Protein AF-A0A8T3PVK2-F1 (afdb_monomer_lite)

pLDDT: mean 81.55, std 23.67, range [30.11, 98.81]

Sequence (288 aa):
EQNMPVLLGLLAVWYVNFFGAQTIAVLPYDQYLERFPAYLQQLTMESNDKSVTVDGARVDYETGPIYWGEPGTNGQHSFYQLLHQGTRLTPADFIGFWRTLNPVDDHHALLMANLFAQAEALAFGKTADEVRREGTPEWLVPHRVFDGNRPSNAIIAESLTPETLGRLVALYEHSVFTAGTIWSIDSFDQWGVELGRGGRHHLAQHLRGQRPRSQHPPRATGCPADRFQRPAVSLHSLQRRRDRARRGIHSGRDRPAVRALPRGHRRRDAVRRAAGRRREARHHSVPP

Foldseek 3Di:
DPDLLLVLLVVQCCCCFPVVAQEAEEEELAQVCQCVQVVLQCLQCQQKQDQAFPVGHGDPGGIGHGGGYGYPPVRVVPCVCCLFPNPGQYEYEYEYAQDEPDDDPCVNVVSVVVSVVSQVCQACWADLVNCVVVVDDNVCSVVRTTPHPRHYHYHYYHYDDPVVVVVVVVSSNSSSVSNNVVSNHGSPDRCVCVVVVVVCVQLVCVLVVNDDPDPDDADPDHDPSVVVPPPDCPVVNVVVVVVVVVVVVPDDDDDDDDDDDDDDDDDDPPPVVPVPPPPPPPDDDDDD

Secondary structure (DSSP, 8-state):
---HHHHHHHHHHHHHHTT---EEEEEES-GGGTTHHHHHHIIIIIHH--SB-TTSPBPSS--S-EEE---TTGGGGTTHHHHHHSSS---EEEEEESS-SS--TTHHHHHHHHHHHHHHHHHH-B-HHHHHHTT--GGGHHHH-B-----EEEEEES---HHHHHHHHHHHHHHHHHHHHHTT--TT--GGGHHHHHHHHHHHHHHTT------SPPPSS--GGGGTSSPP--HHHHHHHHHHHHHTTSS---PPP-PPPP-----SSSSSSSSSSSSS--------

Structure (mmCIF, N/CA/C/O backbone):
data_AF-A0A8T3PVK2-F1
#
_entry.id   AF-A0A8T3PVK2-F1
#
loop_
_atom_site.group_PDB
_atom_site.id
_atom_site.type_symbol
_atom_site.label_atom_id
_atom_site.label_alt_id
_atom_site.label_comp_id
_atom_site.label_asym_id
_atom_site.label_entity_id
_atom_site.label_seq_id
_atom_site.pdbx_PDB_ins_code
_atom_site.Cartn_x
_atom_site.Cartn_y
_atom_site.Cartn_z
_atom_site.occupancy
_atom_site.B_iso_or_equiv
_atom_site.auth_seq_id
_atom_site.auth_comp_id
_atom_site.auth_asym_id
_atom_site.auth_atom_id
_atom_site.pdbx_PDB_model_num
ATOM 1 N N . GLU A 1 1 ? -15.343 13.323 -7.621 1.00 84.00 1 GLU A N 1
ATOM 2 C CA . GLU A 1 1 ? -14.604 12.145 -8.133 1.00 84.00 1 GLU A CA 1
ATOM 3 C C . GLU A 1 1 ? -13.100 12.378 -8.316 1.00 84.00 1 GLU A C 1
ATOM 5 O O . GLU A 1 1 ? -12.357 11.425 -8.175 1.00 84.00 1 GLU A O 1
ATOM 10 N N . GLN A 1 2 ? -12.613 13.603 -8.551 1.00 96.31 2 GLN A N 1
ATOM 11 C CA . GLN A 1 2 ? -11.181 13.886 -8.796 1.00 96.31 2 GLN A CA 1
ATOM 12 C C . GLN A 1 2 ? -10.360 14.239 -7.532 1.00 96.31 2 GLN A C 1
ATOM 14 O O . GLN A 1 2 ? -9.411 15.017 -7.592 1.00 96.31 2 GLN A O 1
ATOM 19 N N . ASN A 1 3 ? -10.736 13.714 -6.363 1.00 98.19 3 ASN A N 1
ATOM 20 C CA . ASN A 1 3 ? -10.064 14.019 -5.096 1.00 98.19 3 ASN A CA 1
ATOM 21 C C . ASN A 1 3 ? -9.165 12.842 -4.682 1.00 98.19 3 ASN A C 1
ATOM 23 O O . ASN A 1 3 ? -9.662 11.796 -4.273 1.00 98.19 3 ASN A O 1
ATOM 27 N N . MET A 1 4 ? -7.846 13.019 -4.800 1.00 97.69 4 MET A N 1
ATOM 28 C CA . MET A 1 4 ? -6.857 11.954 -4.600 1.00 97.69 4 MET A CA 1
ATOM 29 C C . MET A 1 4 ? -6.892 11.301 -3.202 1.00 97.69 4 MET A C 1
ATOM 31 O O . MET A 1 4 ? -6.998 10.076 -3.162 1.00 97.69 4 MET A O 1
ATOM 35 N N . PRO A 1 5 ? -6.852 12.035 -2.066 1.00 98.31 5 PRO A N 1
ATOM 36 C CA . PRO A 1 5 ? -6.946 11.398 -0.748 1.00 98.31 5 PRO A CA 1
ATOM 37 C C . PRO A 1 5 ? -8.280 10.681 -0.532 1.00 98.31 5 PRO A C 1
ATOM 39 O O . PRO A 1 5 ? -8.299 9.612 0.072 1.00 98.31 5 PRO A O 1
ATOM 42 N N . VAL A 1 6 ? -9.383 11.212 -1.075 1.00 98.69 6 VAL A N 1
ATOM 43 C CA . VAL A 1 6 ? -10.683 10.532 -0.991 1.00 98.69 6 VAL A CA 1
ATOM 44 C C . VAL A 1 6 ? -10.667 9.219 -1.772 1.00 98.69 6 VAL A C 1
ATOM 46 O O . VAL A 1 6 ? -11.108 8.198 -1.256 1.00 98.69 6 VAL A O 1
ATOM 49 N N . LEU A 1 7 ? -10.130 9.216 -2.995 1.00 98.56 7 LEU A N 1
ATOM 50 C CA . LEU A 1 7 ? -9.997 7.999 -3.799 1.00 98.56 7 LEU A CA 1
ATOM 51 C C . LEU A 1 7 ? -9.114 6.955 -3.108 1.00 98.56 7 LEU A C 1
ATOM 53 O O . LEU A 1 7 ? -9.479 5.783 -3.080 1.00 98.56 7 LEU A O 1
ATOM 57 N N . LEU A 1 8 ? -7.991 7.373 -2.518 1.00 98.38 8 LEU A N 1
ATOM 58 C CA . LEU A 1 8 ? -7.092 6.467 -1.805 1.00 98.38 8 LEU A CA 1
ATOM 59 C C . LEU A 1 8 ? -7.773 5.855 -0.568 1.00 98.38 8 LEU A C 1
ATOM 61 O O . LEU A 1 8 ? -7.715 4.640 -0.374 1.00 98.38 8 LEU A O 1
ATOM 65 N N . GLY A 1 9 ? -8.509 6.663 0.203 1.00 98.44 9 GLY A N 1
ATOM 66 C CA . GLY A 1 9 ? -9.299 6.185 1.339 1.00 98.44 9 GLY A CA 1
ATOM 67 C C . GLY A 1 9 ? -10.415 5.222 0.922 1.00 98.44 9 GLY A C 1
ATOM 68 O O . GLY A 1 9 ? -10.605 4.185 1.553 1.00 98.44 9 GLY A O 1
ATOM 69 N N . LEU A 1 10 ? -11.111 5.510 -0.183 1.00 98.62 10 LEU A N 1
ATOM 70 C CA . LEU A 1 10 ? -12.139 4.625 -0.739 1.00 98.62 10 LEU A CA 1
ATOM 71 C C . LEU A 1 10 ? -11.560 3.297 -1.235 1.00 98.62 10 LEU A C 1
ATOM 73 O O . LEU A 1 10 ? -12.184 2.260 -1.030 1.00 98.62 10 LEU A O 1
ATOM 77 N N . LEU A 1 11 ? -10.375 3.299 -1.853 1.00 98.50 11 LEU A N 1
ATOM 78 C CA . LEU A 1 11 ? -9.690 2.068 -2.256 1.00 98.50 11 LEU A CA 1
ATOM 79 C C . LEU A 1 11 ? -9.286 1.226 -1.042 1.00 98.50 11 LEU A C 1
ATOM 81 O O . LEU A 1 11 ? -9.436 0.005 -1.082 1.00 98.50 11 LEU A O 1
ATOM 85 N N . ALA A 1 12 ? -8.829 1.856 0.044 1.00 98.12 12 ALA A N 1
ATOM 86 C CA . ALA A 1 12 ? -8.542 1.148 1.289 1.00 98.12 12 ALA A CA 1
ATOM 87 C C . ALA A 1 12 ? -9.805 0.464 1.842 1.00 98.12 12 ALA A C 1
ATOM 89 O O . ALA A 1 12 ? -9.789 -0.745 2.063 1.00 98.12 12 ALA A O 1
ATOM 90 N N . VAL A 1 13 ? -10.920 1.195 1.964 1.00 98.62 13 VAL A N 1
ATOM 91 C CA . VAL A 1 13 ? -12.227 0.638 2.372 1.00 98.62 13 VAL A CA 1
ATOM 92 C C . VAL A 1 13 ? -12.666 -0.487 1.431 1.00 98.62 13 VAL A C 1
ATOM 94 O O . VAL A 1 13 ? -13.097 -1.547 1.879 1.00 98.62 13 VAL A O 1
ATOM 97 N N . TRP A 1 14 ? -12.518 -0.296 0.119 1.00 98.75 14 TRP A N 1
ATOM 98 C CA . TRP A 1 14 ? -12.895 -1.289 -0.882 1.00 98.75 14 TRP A CA 1
ATOM 99 C C . TRP A 1 14 ? -12.153 -2.613 -0.680 1.00 98.75 14 TRP A C 1
ATOM 101 O O . TRP A 1 14 ? -12.772 -3.671 -0.546 1.00 98.75 14 TRP A O 1
ATOM 111 N N . TYR A 1 15 ? -10.824 -2.573 -0.606 1.00 98.69 15 TYR A N 1
ATOM 112 C CA . TYR A 1 15 ? -10.045 -3.799 -0.472 1.00 98.69 15 TYR A CA 1
ATOM 113 C C . TYR A 1 15 ? -10.169 -4.434 0.913 1.00 98.69 15 TYR A C 1
ATOM 115 O O . TYR A 1 15 ? -10.213 -5.661 0.999 1.00 98.69 15 TYR A O 1
ATOM 123 N N . VAL A 1 16 ? -10.285 -3.641 1.979 1.00 98.44 16 VAL A N 1
ATOM 124 C CA . VAL A 1 16 ? -10.484 -4.161 3.338 1.00 98.44 16 VAL A CA 1
ATOM 125 C C . VAL A 1 16 ? -11.856 -4.819 3.469 1.00 98.44 16 VAL A C 1
ATOM 127 O O . VAL A 1 16 ? -11.944 -6.000 3.800 1.00 98.44 16 VAL A O 1
ATOM 130 N N . ASN A 1 17 ? -12.934 -4.091 3.177 1.00 98.56 17 ASN A N 1
ATOM 131 C CA . ASN A 1 17 ? -14.283 -4.531 3.532 1.00 98.56 17 ASN A CA 1
ATOM 132 C C . ASN A 1 17 ? -14.928 -5.452 2.493 1.00 98.56 17 ASN A C 1
ATOM 134 O O . ASN A 1 17 ? -15.782 -6.255 2.860 1.00 98.56 17 ASN A O 1
ATOM 138 N N . PHE A 1 18 ? -14.525 -5.373 1.221 1.00 98.50 18 PHE A N 1
ATOM 139 C CA . PHE A 1 18 ? -15.130 -6.178 0.152 1.00 98.50 18 PHE A CA 1
ATOM 140 C C . PHE A 1 18 ? -14.226 -7.318 -0.321 1.00 98.50 18 PHE A C 1
ATOM 142 O O . PHE A 1 18 ? -14.731 -8.373 -0.699 1.00 98.50 18 PHE A O 1
ATOM 149 N N . PHE A 1 19 ? -12.901 -7.141 -0.273 1.00 98.12 19 PHE A N 1
ATOM 150 C CA . PHE A 1 19 ? -11.933 -8.178 -0.661 1.00 98.12 19 PHE A CA 1
ATOM 151 C C . PHE A 1 19 ? -11.237 -8.848 0.532 1.00 98.12 19 PHE A C 1
ATOM 153 O O . PHE A 1 19 ? -10.497 -9.813 0.335 1.00 98.12 19 PHE A O 1
ATOM 160 N N . GLY A 1 20 ? -11.460 -8.372 1.762 1.00 97.88 20 GLY A N 1
ATOM 161 C CA . GLY A 1 20 ? -10.852 -8.942 2.966 1.00 97.88 20 GLY A CA 1
ATOM 162 C C . GLY A 1 20 ? -9.334 -8.755 3.038 1.00 97.88 20 GLY A C 1
ATOM 163 O O . GLY A 1 20 ? -8.644 -9.554 3.676 1.00 97.88 20 GLY A O 1
ATOM 164 N N . ALA A 1 21 ? -8.784 -7.747 2.355 1.00 98.19 21 ALA A N 1
ATOM 165 C CA . ALA A 1 21 ? -7.360 -7.448 2.403 1.00 98.19 21 ALA A CA 1
ATOM 166 C C . ALA A 1 21 ? -6.979 -6.939 3.800 1.00 98.19 21 ALA A C 1
ATOM 168 O O . ALA A 1 21 ? -7.413 -5.877 4.231 1.00 98.19 21 ALA A O 1
ATOM 169 N N . GLN A 1 22 ? -6.136 -7.694 4.504 1.00 97.94 22 GLN A N 1
ATOM 170 C CA . GLN A 1 22 ? -5.710 -7.358 5.870 1.00 97.94 22 GLN A CA 1
ATOM 171 C C . GLN A 1 22 ? -4.506 -6.412 5.915 1.00 97.94 22 GLN A C 1
ATOM 173 O O . GLN A 1 22 ? -4.163 -5.889 6.976 1.00 97.94 22 GLN A O 1
ATOM 178 N N . THR A 1 23 ? -3.802 -6.250 4.793 1.00 98.56 23 THR A N 1
ATOM 179 C CA . THR A 1 23 ? -2.535 -5.520 4.748 1.00 98.56 23 THR A CA 1
ATOM 180 C C . THR A 1 23 ? -2.422 -4.673 3.490 1.00 98.56 23 THR A C 1
ATOM 182 O O . THR A 1 23 ? -2.931 -5.059 2.438 1.00 98.56 23 THR A O 1
ATOM 185 N N . ILE A 1 24 ? -1.714 -3.548 3.597 1.00 98.62 24 ILE A N 1
ATOM 186 C CA . ILE A 1 24 ? -1.344 -2.677 2.475 1.00 98.62 24 ILE A CA 1
ATOM 187 C C . ILE A 1 24 ? 0.176 -2.502 2.488 1.00 98.62 24 ILE A C 1
ATOM 189 O O . ILE A 1 24 ? 0.772 -2.196 3.524 1.00 98.62 24 ILE A O 1
ATOM 193 N N . ALA A 1 25 ? 0.813 -2.739 1.343 1.00 98.56 25 ALA A N 1
ATOM 194 C CA . ALA A 1 25 ? 2.251 -2.571 1.178 1.00 98.56 25 ALA A CA 1
ATOM 195 C C . ALA A 1 25 ? 2.576 -1.160 0.665 1.00 98.56 25 ALA A C 1
ATOM 197 O O . ALA A 1 25 ? 2.002 -0.727 -0.326 1.00 98.56 25 ALA A O 1
ATOM 198 N N . VAL A 1 26 ? 3.531 -0.466 1.283 1.00 98.62 26 VAL A N 1
ATOM 199 C CA . VAL A 1 26 ? 4.029 0.842 0.822 1.00 98.62 26 VAL A CA 1
ATOM 200 C C . VAL A 1 26 ? 5.468 0.693 0.355 1.00 98.62 26 VAL A C 1
ATOM 202 O O . VAL A 1 26 ? 6.355 0.345 1.134 1.00 98.62 26 VAL A O 1
ATOM 205 N N . LEU A 1 27 ? 5.699 0.945 -0.930 1.00 98.62 27 LEU A N 1
ATOM 206 C CA . LEU A 1 27 ? 6.908 0.544 -1.644 1.00 98.62 27 LEU A CA 1
ATOM 207 C C . LEU A 1 27 ? 7.541 1.774 -2.313 1.00 98.62 27 LEU A C 1
ATOM 209 O O . LEU A 1 27 ? 7.372 1.973 -3.519 1.00 98.62 27 LEU A O 1
ATOM 213 N N . PRO A 1 28 ? 8.240 2.640 -1.554 1.00 98.50 28 PRO A N 1
ATOM 214 C CA . PRO A 1 28 ? 8.874 3.819 -2.123 1.00 98.50 28 PRO A CA 1
ATOM 215 C C . PRO A 1 28 ? 10.142 3.447 -2.896 1.00 98.50 28 PRO A C 1
ATOM 217 O O . PRO A 1 28 ? 11.069 2.865 -2.348 1.00 98.50 28 PRO A O 1
ATOM 220 N N . TYR A 1 29 ? 10.229 3.817 -4.167 1.00 98.44 29 TYR A N 1
ATOM 221 C CA . TYR A 1 29 ? 11.435 3.694 -4.989 1.00 98.44 29 TYR A CA 1
ATOM 222 C C . TYR A 1 29 ? 12.282 4.962 -4.849 1.00 98.44 29 TYR A C 1
ATOM 224 O O . TYR A 1 29 ? 12.595 5.645 -5.818 1.00 98.44 29 TYR A O 1
ATOM 232 N N . ASP A 1 30 ? 12.608 5.284 -3.600 1.00 97.88 30 ASP A N 1
ATOM 233 C CA . ASP A 1 30 ? 13.533 6.341 -3.209 1.00 97.88 30 ASP A CA 1
ATOM 234 C C . ASP A 1 30 ? 14.129 5.976 -1.843 1.00 97.88 30 ASP A C 1
ATOM 236 O O . ASP A 1 30 ? 13.398 5.746 -0.876 1.00 97.88 30 ASP A O 1
ATOM 240 N N . GLN A 1 31 ? 15.460 5.907 -1.753 1.00 97.94 31 GLN A N 1
ATOM 241 C CA . GLN A 1 31 ? 16.139 5.492 -0.523 1.00 97.94 31 GLN A CA 1
ATOM 242 C C . GLN A 1 31 ? 15.965 6.505 0.620 1.00 97.94 31 GLN A C 1
ATOM 244 O O . GLN A 1 31 ? 15.982 6.108 1.784 1.00 97.94 31 GLN A O 1
ATOM 249 N N . TYR A 1 32 ? 15.751 7.795 0.334 1.00 98.12 32 TYR A N 1
ATOM 250 C CA . TYR A 1 32 ? 15.493 8.792 1.380 1.00 98.12 32 TYR A CA 1
ATOM 251 C C . TYR A 1 32 ? 14.158 8.554 2.099 1.00 98.12 32 TYR A C 1
ATOM 253 O O . TYR A 1 32 ? 13.968 9.033 3.217 1.00 98.12 32 TYR A O 1
ATOM 261 N N . LEU A 1 33 ? 13.250 7.777 1.499 1.00 98.31 33 LEU A N 1
ATOM 262 C CA . LEU A 1 33 ? 11.974 7.379 2.091 1.00 98.31 33 LEU A CA 1
ATOM 263 C C . LEU A 1 33 ? 12.044 6.047 2.860 1.00 98.31 33 LEU A C 1
ATOM 265 O O . LEU A 1 33 ? 11.003 5.463 3.150 1.00 98.31 33 LEU A O 1
ATOM 269 N N . GLU A 1 34 ? 13.228 5.575 3.271 1.00 97.75 34 GLU A N 1
ATOM 270 C CA . GLU A 1 34 ? 13.377 4.324 4.043 1.00 97.75 34 GLU A CA 1
ATOM 271 C C . GLU A 1 34 ? 12.543 4.250 5.327 1.00 97.75 34 GLU A C 1
ATOM 273 O O . GLU A 1 34 ? 12.115 3.173 5.736 1.00 97.75 34 GLU A O 1
ATOM 278 N N . ARG A 1 35 ? 12.254 5.392 5.958 1.00 98.12 35 ARG A N 1
ATOM 279 C CA . ARG A 1 35 ? 11.401 5.461 7.153 1.00 98.12 35 ARG A CA 1
ATOM 280 C C . ARG A 1 35 ? 9.949 5.786 6.853 1.00 98.12 35 ARG A C 1
ATOM 282 O O . ARG A 1 35 ? 9.138 5.761 7.775 1.00 98.12 35 ARG A O 1
ATOM 289 N N . PHE A 1 36 ? 9.598 6.050 5.600 1.00 98.56 36 PHE A N 1
ATOM 290 C CA . PHE A 1 36 ? 8.241 6.431 5.235 1.00 98.56 36 PHE A CA 1
ATOM 291 C C . PHE A 1 36 ? 7.215 5.316 5.516 1.00 98.56 36 PHE A C 1
ATOM 293 O O . PHE A 1 36 ? 6.211 5.616 6.162 1.00 98.56 36 PHE A O 1
ATOM 300 N N . PRO A 1 37 ? 7.466 4.025 5.198 1.00 98.44 37 PRO A N 1
ATOM 301 C CA . PRO A 1 37 ? 6.558 2.948 5.602 1.00 98.44 37 PRO A CA 1
ATOM 302 C C . PRO A 1 37 ? 6.388 2.833 7.126 1.00 98.44 37 PRO A C 1
ATOM 304 O O . PRO A 1 37 ? 5.292 2.557 7.604 1.00 98.44 37 PRO A O 1
ATOM 307 N N . ALA A 1 38 ? 7.450 3.076 7.902 1.00 98.19 38 ALA A N 1
ATOM 308 C CA . ALA A 1 38 ? 7.393 3.054 9.367 1.00 98.19 38 ALA A CA 1
ATOM 309 C C . ALA A 1 38 ? 6.629 4.258 9.947 1.00 98.19 38 ALA A C 1
ATOM 311 O O . ALA A 1 38 ? 5.922 4.118 10.940 1.00 98.19 38 ALA A O 1
ATOM 312 N N . TYR A 1 39 ? 6.735 5.431 9.320 1.00 98.56 39 TYR A N 1
ATOM 313 C CA . TYR A 1 39 ? 5.902 6.587 9.650 1.00 98.56 39 TYR A CA 1
ATOM 314 C C . TYR A 1 39 ? 4.419 6.287 9.384 1.00 98.56 39 TYR A C 1
ATOM 316 O O . TYR A 1 39 ? 3.577 6.503 10.256 1.00 98.56 39 TYR A O 1
ATOM 324 N N . LEU A 1 40 ? 4.104 5.707 8.220 1.00 98.38 40 LEU A N 1
ATOM 325 C CA . LEU A 1 40 ? 2.730 5.350 7.870 1.00 98.38 40 LEU A CA 1
ATOM 326 C C . LEU A 1 40 ? 2.148 4.245 8.751 1.00 98.38 40 LEU A C 1
ATOM 328 O O . LEU A 1 40 ? 0.948 4.273 9.000 1.00 98.38 40 LEU A O 1
ATOM 332 N N . GLN A 1 41 ? 2.959 3.314 9.264 1.00 98.44 41 GLN A N 1
ATOM 333 C CA . GLN A 1 41 ? 2.502 2.340 10.266 1.00 98.44 41 GLN A CA 1
ATOM 334 C C . GLN A 1 41 ? 1.851 3.038 11.454 1.00 98.44 41 GLN A C 1
ATOM 336 O O . GLN A 1 41 ? 0.745 2.680 11.841 1.00 98.44 41 GLN A O 1
ATOM 341 N N . GLN A 1 42 ? 2.506 4.063 12.002 1.00 97.88 42 GLN A N 1
ATOM 342 C CA . GLN A 1 42 ? 1.923 4.818 13.100 1.00 97.88 42 GLN A CA 1
ATOM 343 C C . GLN A 1 42 ? 0.678 5.583 12.640 1.00 97.88 42 GLN A C 1
ATOM 345 O O . GLN A 1 42 ? -0.388 5.394 13.215 1.00 97.88 42 GLN A O 1
ATOM 350 N N . LEU A 1 43 ? 0.798 6.389 11.579 1.00 98.25 43 LEU A N 1
ATOM 351 C CA . LEU A 1 43 ? -0.294 7.237 11.090 1.00 98.25 43 LEU A CA 1
ATOM 352 C C . LEU A 1 43 ? -1.574 6.447 10.783 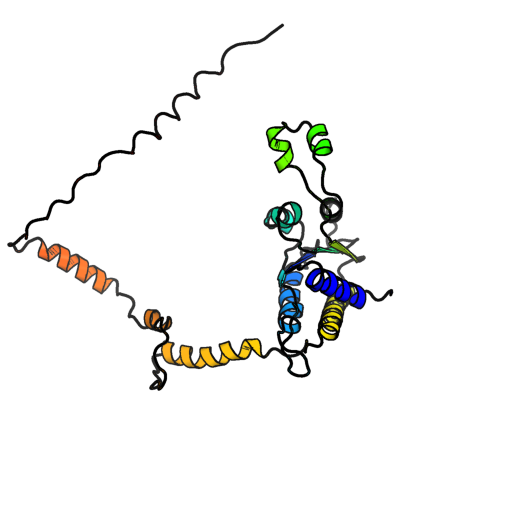1.00 98.25 43 LEU A C 1
ATOM 354 O O . LEU A 1 43 ? -2.669 6.928 11.028 1.00 98.25 43 LEU A O 1
ATOM 358 N N . THR A 1 44 ? -1.455 5.256 10.205 1.00 98.00 44 THR A N 1
ATOM 359 C CA . THR A 1 44 ? -2.615 4.481 9.746 1.00 98.00 44 THR A CA 1
ATOM 360 C C . THR A 1 44 ? -3.144 3.558 10.836 1.00 98.00 44 THR A C 1
ATOM 362 O O . THR A 1 44 ? -4.340 3.573 11.126 1.00 98.00 44 THR A O 1
ATOM 365 N N . MET A 1 45 ? -2.267 2.766 11.458 1.00 98.25 45 MET A N 1
ATOM 366 C CA . MET A 1 45 ? -2.669 1.690 12.362 1.00 98.25 45 MET A CA 1
ATOM 367 C C . MET A 1 45 ? -3.072 2.236 13.733 1.00 98.25 45 MET A C 1
ATOM 369 O O . MET A 1 45 ? -4.041 1.756 14.309 1.00 98.25 45 MET A O 1
ATOM 373 N N . GLU A 1 46 ? -2.377 3.257 14.252 1.00 97.19 46 GLU A N 1
ATOM 374 C CA . GLU A 1 46 ? -2.765 3.890 15.523 1.00 97.19 46 GLU A CA 1
ATOM 375 C C . GLU A 1 46 ? -4.082 4.665 15.375 1.00 97.19 46 GLU A C 1
ATOM 377 O O . GLU A 1 46 ? -4.919 4.626 16.277 1.00 97.19 46 GLU A O 1
ATOM 382 N N . SER A 1 47 ? -4.301 5.302 14.220 1.00 98.00 47 SER A N 1
ATOM 383 C CA . SER A 1 47 ? -5.526 6.052 13.945 1.00 98.00 47 SER A CA 1
ATOM 384 C C . SER A 1 47 ? -6.737 5.155 13.708 1.00 98.00 47 SER A C 1
ATOM 386 O O . SER A 1 47 ? -7.759 5.336 14.366 1.00 98.00 47 SER A O 1
ATOM 388 N N . ASN A 1 48 ? -6.652 4.193 12.784 1.00 98.19 48 ASN A N 1
ATOM 389 C CA . ASN A 1 48 ? -7.851 3.572 12.214 1.00 98.19 48 ASN A CA 1
ATOM 390 C C . ASN A 1 48 ? -8.099 2.112 12.599 1.00 98.19 48 ASN A C 1
ATOM 392 O O . ASN A 1 48 ? -9.188 1.617 12.312 1.00 98.19 48 ASN A O 1
ATOM 396 N N . ASP A 1 49 ? -7.166 1.405 13.240 1.00 95.75 49 ASP A N 1
ATOM 397 C CA . ASP A 1 49 ? -7.445 0.048 13.737 1.00 95.75 49 ASP A CA 1
ATOM 398 C C . ASP A 1 49 ? -8.209 0.120 15.072 1.00 95.75 49 ASP A C 1
ATOM 400 O O . ASP A 1 49 ? -7.675 -0.049 16.173 1.00 95.75 49 ASP A O 1
ATOM 404 N N . LYS A 1 50 ? -9.490 0.488 14.964 1.00 97.62 50 LYS A N 1
ATOM 405 C CA . LYS A 1 50 ? -10.412 0.709 16.082 1.00 97.62 50 LYS A CA 1
ATOM 406 C C . LYS A 1 50 ? -11.581 -0.257 15.987 1.00 97.62 50 LYS A C 1
ATOM 408 O O . LYS A 1 50 ? -12.040 -0.609 14.905 1.00 97.62 50 LYS A O 1
ATOM 413 N N . SER A 1 51 ? -12.092 -0.660 17.148 1.00 97.75 51 SER A N 1
ATOM 414 C CA . SER A 1 51 ? -13.185 -1.638 17.241 1.00 97.75 51 SER A CA 1
ATOM 415 C C . SER A 1 51 ? -14.513 -1.057 17.726 1.00 97.75 51 SER A C 1
ATOM 417 O O . SER A 1 51 ? -15.481 -1.796 17.904 1.00 97.75 51 SER A O 1
ATOM 419 N N . VAL A 1 52 ? -14.558 0.251 17.973 1.00 97.75 52 VAL A N 1
ATOM 420 C CA . VAL A 1 52 ? -15.720 0.962 18.509 1.00 97.75 52 VAL A CA 1
ATOM 421 C C . VAL A 1 52 ? -15.921 2.233 17.691 1.00 97.75 52 VAL A C 1
ATOM 423 O O . VAL A 1 52 ? -14.948 2.926 17.396 1.00 97.75 52 VAL A O 1
ATOM 426 N N . THR A 1 53 ? -17.163 2.504 17.300 1.00 98.25 53 THR A N 1
ATOM 427 C CA . THR A 1 53 ? -17.546 3.718 16.578 1.00 98.25 53 THR A CA 1
ATOM 428 C C . THR A 1 53 ? -17.514 4.943 17.490 1.00 98.25 53 THR A C 1
ATOM 430 O O . THR A 1 53 ? -17.493 4.821 18.715 1.00 98.25 53 THR A O 1
ATOM 433 N N . VAL A 1 54 ? -17.573 6.139 16.905 1.00 97.31 54 VAL A N 1
ATOM 434 C CA . VAL A 1 54 ? -17.665 7.412 17.645 1.00 97.31 54 VAL A CA 1
ATOM 435 C C . VAL A 1 54 ? -18.875 7.475 18.589 1.00 97.31 54 VAL A C 1
ATOM 437 O O . VAL A 1 54 ? -18.810 8.133 19.623 1.00 97.31 54 VAL A O 1
ATOM 440 N N . ASP A 1 55 ? -19.943 6.728 18.288 1.00 97.25 55 ASP A N 1
ATOM 441 C CA . ASP A 1 55 ? -21.152 6.625 19.120 1.00 97.25 55 ASP A CA 1
ATOM 442 C C . ASP A 1 55 ? -21.052 5.544 20.217 1.00 97.25 55 ASP A C 1
ATOM 444 O O . ASP A 1 55 ? -21.994 5.328 20.982 1.00 97.25 55 ASP A O 1
ATOM 448 N N . GLY A 1 56 ? -19.923 4.834 20.307 1.00 97.12 56 GLY A N 1
ATOM 449 C CA . GLY A 1 56 ? -19.675 3.811 21.326 1.00 97.12 56 GLY A CA 1
ATOM 450 C C . GLY A 1 56 ? -20.165 2.402 20.971 1.00 97.12 56 GLY A C 1
ATOM 451 O O . GLY A 1 56 ? -20.082 1.500 21.809 1.00 97.12 56 GLY A O 1
ATOM 452 N N . ALA A 1 57 ? -20.652 2.172 19.748 1.00 98.06 57 ALA A N 1
ATOM 453 C CA . ALA A 1 57 ? -21.069 0.847 19.298 1.00 98.06 57 ALA A CA 1
ATOM 454 C C . ALA A 1 57 ? -19.867 0.015 18.826 1.00 98.06 57 ALA A C 1
ATOM 456 O O . ALA A 1 57 ? -18.940 0.529 18.209 1.00 98.06 57 ALA A O 1
ATOM 457 N N . ARG A 1 58 ? -19.878 -1.295 19.089 1.00 98.31 58 ARG A N 1
ATOM 458 C CA . ARG A 1 58 ? -18.875 -2.216 18.532 1.00 98.31 58 ARG A CA 1
ATOM 459 C C . ARG A 1 58 ? -19.101 -2.361 17.023 1.00 98.31 58 ARG A C 1
ATOM 461 O O . ARG A 1 58 ? -20.231 -2.615 16.618 1.00 98.31 58 ARG A O 1
ATOM 468 N N . VAL A 1 59 ? -18.038 -2.264 16.225 1.00 97.88 59 VAL A N 1
ATOM 469 C CA . VAL A 1 59 ? -18.101 -2.538 14.777 1.00 97.88 59 VAL A CA 1
ATOM 470 C C . VAL A 1 59 ? -18.260 -4.040 14.501 1.00 97.88 59 VAL A C 1
ATOM 472 O O . VAL A 1 59 ? -17.718 -4.870 15.239 1.00 97.88 59 VAL A O 1
ATOM 475 N N . ASP A 1 60 ? -18.979 -4.388 13.434 1.00 97.69 60 ASP A N 1
ATOM 476 C CA . ASP A 1 60 ? -19.140 -5.750 12.895 1.00 97.69 60 ASP A CA 1
ATOM 477 C C . ASP A 1 60 ? -18.413 -5.952 11.548 1.00 97.69 60 ASP A C 1
ATOM 479 O O . ASP A 1 60 ? -18.582 -6.972 10.880 1.00 97.69 60 ASP A O 1
ATOM 483 N N . TYR A 1 61 ? -17.557 -4.997 11.185 1.00 97.75 61 TYR A N 1
ATOM 484 C CA . TYR A 1 61 ? -16.693 -4.983 10.007 1.00 97.75 61 TYR A CA 1
ATOM 485 C C . TYR A 1 61 ? -15.227 -4.742 10.398 1.00 97.75 61 TYR A C 1
ATOM 487 O O . TYR A 1 61 ? -14.929 -4.236 11.480 1.00 97.75 61 TYR A O 1
ATOM 495 N N . GLU A 1 62 ? -14.308 -5.092 9.497 1.00 98.12 62 GLU A N 1
ATOM 496 C CA . GLU A 1 62 ? -12.878 -4.780 9.631 1.00 98.12 62 GLU A CA 1
ATOM 497 C C . GLU A 1 62 ? -12.617 -3.273 9.434 1.00 98.12 62 GLU A C 1
ATOM 499 O O . GLU A 1 62 ? -13.276 -2.631 8.610 1.00 98.12 62 GLU A O 1
ATOM 504 N N . THR A 1 63 ? -11.651 -2.713 10.166 1.00 98.00 63 THR A N 1
ATOM 505 C CA . THR A 1 63 ? -11.246 -1.297 10.074 1.00 98.00 63 THR A CA 1
ATOM 506 C C . THR A 1 63 ? -9.806 -1.162 9.554 1.00 98.00 63 THR A C 1
ATOM 508 O O . THR A 1 63 ? -9.483 -1.738 8.516 1.00 98.00 63 THR A O 1
ATOM 511 N N . GLY A 1 64 ? -8.940 -0.363 10.185 1.00 96.69 64 GLY A N 1
ATOM 512 C CA . GLY A 1 64 ? -7.608 -0.038 9.668 1.00 96.69 64 GLY A CA 1
ATOM 513 C C . GLY A 1 64 ? -6.750 -1.276 9.346 1.00 96.69 64 GLY A C 1
ATOM 514 O O . GLY A 1 64 ? -6.530 -2.103 10.228 1.00 96.69 64 GLY A O 1
ATOM 515 N N . PRO A 1 65 ? -6.216 -1.417 8.116 1.00 98.00 65 PRO A N 1
ATOM 516 C CA . PRO A 1 65 ? -5.357 -2.543 7.764 1.00 98.00 65 PRO A CA 1
ATOM 517 C C . PRO A 1 65 ? -3.931 -2.354 8.293 1.00 98.00 65 PRO A C 1
ATOM 519 O O . PRO A 1 65 ? -3.503 -1.257 8.655 1.00 98.00 65 PRO A O 1
ATOM 522 N N . ILE A 1 66 ? -3.143 -3.428 8.258 1.00 98.62 66 ILE A N 1
ATOM 523 C CA . ILE A 1 66 ? -1.723 -3.378 8.617 1.00 98.62 66 ILE A CA 1
ATOM 524 C C . ILE A 1 66 ? -0.927 -2.783 7.453 1.00 98.62 66 ILE A C 1
ATOM 526 O O . ILE A 1 66 ? -0.815 -3.397 6.387 1.00 98.62 66 ILE A O 1
ATOM 530 N N . TYR A 1 67 ? -0.315 -1.622 7.674 1.00 98.44 67 TYR A N 1
ATOM 531 C CA . TYR A 1 67 ? 0.628 -1.023 6.733 1.00 98.44 67 TYR A CA 1
ATOM 532 C C . TYR A 1 67 ? 2.041 -1.550 6.974 1.00 98.44 67 TYR A C 1
ATOM 534 O O . TYR A 1 67 ? 2.484 -1.700 8.110 1.00 98.44 67 TYR A O 1
ATOM 542 N N . TRP A 1 68 ? 2.773 -1.849 5.906 1.00 98.50 68 TRP A N 1
ATOM 543 C CA . TRP A 1 68 ? 4.150 -2.338 5.989 1.00 98.50 68 TRP A CA 1
ATOM 544 C C . TRP A 1 68 ? 4.893 -2.078 4.679 1.00 98.50 68 TRP A C 1
ATOM 546 O O . TRP A 1 68 ? 4.277 -1.785 3.660 1.00 98.50 68 TRP A O 1
ATOM 556 N N . GLY A 1 69 ? 6.220 -2.182 4.681 1.00 97.88 69 GLY A N 1
ATOM 557 C CA . GLY A 1 69 ? 6.998 -2.051 3.454 1.00 97.88 69 GLY A CA 1
ATOM 558 C C . GLY A 1 69 ? 8.432 -1.612 3.690 1.00 97.88 69 GLY A C 1
ATOM 559 O O . GLY A 1 69 ? 8.832 -1.327 4.814 1.00 97.88 69 GLY A O 1
ATOM 560 N N . GLU A 1 70 ? 9.186 -1.581 2.599 1.00 96.75 70 GLU A N 1
ATOM 561 C CA . GLU A 1 70 ? 10.597 -1.204 2.524 1.00 96.75 70 GLU A CA 1
ATOM 562 C C . GLU A 1 70 ? 10.839 -0.529 1.168 1.00 96.75 70 GLU A C 1
ATOM 564 O O . GLU A 1 70 ? 10.091 -0.804 0.217 1.00 96.75 70 GLU A O 1
ATOM 569 N N . PRO A 1 71 ? 11.886 0.302 1.034 1.00 95.44 71 PRO A N 1
ATOM 570 C CA . PRO A 1 71 ? 12.239 0.884 -0.247 1.00 95.44 71 PRO A CA 1
ATOM 571 C C . PRO A 1 71 ? 12.488 -0.140 -1.355 1.00 95.44 71 PRO A C 1
ATOM 573 O O . PRO A 1 71 ? 13.025 -1.235 -1.141 1.00 95.44 71 PRO A O 1
ATOM 576 N N . GLY A 1 72 ? 12.130 0.253 -2.573 1.00 92.69 72 GLY A N 1
ATOM 577 C CA . GLY A 1 72 ? 12.599 -0.388 -3.791 1.00 92.69 72 GLY A CA 1
ATOM 578 C C . GLY A 1 72 ? 14.074 -0.044 -4.051 1.00 92.69 72 GLY A C 1
ATOM 579 O O . GLY A 1 72 ? 14.513 1.063 -3.772 1.00 92.69 72 GLY A O 1
ATOM 580 N N . THR A 1 73 ? 14.886 -0.954 -4.586 1.00 92.38 73 THR A N 1
ATOM 581 C CA . THR A 1 73 ? 14.552 -2.323 -5.022 1.00 92.38 73 THR A CA 1
ATOM 582 C C . THR A 1 73 ? 14.729 -3.376 -3.922 1.00 92.38 73 THR A C 1
ATOM 584 O O . THR A 1 73 ? 14.415 -4.542 -4.144 1.00 92.38 73 THR A O 1
ATOM 587 N N . ASN A 1 74 ? 15.164 -2.995 -2.717 1.00 89.00 74 ASN A N 1
ATOM 588 C CA . ASN A 1 74 ? 15.474 -3.920 -1.620 1.00 89.00 74 ASN A CA 1
ATOM 589 C C . ASN A 1 74 ? 14.298 -4.848 -1.277 1.00 89.00 74 ASN A C 1
ATOM 591 O O . ASN A 1 74 ? 14.491 -6.053 -1.103 1.00 89.00 74 ASN A O 1
ATOM 595 N N . GLY A 1 75 ? 13.071 -4.313 -1.250 1.00 83.38 75 GLY A N 1
ATOM 596 C CA . GLY A 1 75 ? 11.857 -5.103 -1.022 1.00 83.38 75 GLY A CA 1
ATOM 597 C C . GLY A 1 75 ? 11.668 -6.256 -2.020 1.00 83.38 75 GLY A C 1
ATOM 598 O O . GLY A 1 75 ? 11.177 -7.325 -1.636 1.00 83.38 75 GLY A O 1
ATOM 599 N N . GLN A 1 76 ? 12.135 -6.095 -3.267 1.00 88.88 76 GLN A N 1
ATOM 600 C CA . GLN A 1 76 ? 12.047 -7.129 -4.306 1.00 88.88 76 GLN A CA 1
ATOM 601 C C . GLN A 1 76 ? 12.819 -8.395 -3.930 1.00 88.88 76 GLN A C 1
ATOM 603 O O . GLN A 1 76 ? 12.383 -9.507 -4.221 1.00 88.88 76 GLN A O 1
ATOM 608 N N . HIS A 1 77 ? 13.934 -8.230 -3.220 1.00 91.06 77 HIS A N 1
ATOM 609 C CA . HIS A 1 77 ? 14.794 -9.321 -2.766 1.00 91.06 77 HIS A CA 1
ATOM 610 C C . HIS A 1 77 ? 14.425 -9.848 -1.372 1.00 91.06 77 HIS A C 1
ATOM 612 O O . HIS A 1 77 ? 15.131 -10.700 -0.835 1.00 91.06 77 HIS A O 1
ATOM 618 N N . SER A 1 78 ? 13.332 -9.352 -0.782 1.00 93.75 78 SER A N 1
ATOM 619 C CA . SER A 1 78 ? 12.887 -9.719 0.564 1.00 93.75 78 SER A CA 1
ATOM 620 C C . SER A 1 78 ? 11.525 -10.415 0.543 1.00 93.75 78 SER A C 1
ATOM 622 O O . SER A 1 78 ? 11.424 -11.597 0.869 1.00 93.75 78 SER A O 1
ATOM 624 N N . PHE A 1 79 ? 10.471 -9.713 0.117 1.00 95.38 79 PHE A N 1
ATOM 625 C CA . PHE A 1 79 ? 9.088 -10.164 0.319 1.00 95.38 79 PHE A CA 1
ATOM 626 C C . PHE A 1 79 ? 8.203 -10.103 -0.932 1.00 95.38 79 PHE A C 1
ATOM 628 O O . PHE A 1 79 ? 7.058 -10.549 -0.883 1.00 95.38 79 PHE A O 1
ATOM 635 N N . TYR A 1 80 ? 8.704 -9.626 -2.075 1.00 97.12 80 TYR A N 1
ATOM 636 C CA . TYR A 1 80 ? 7.905 -9.572 -3.311 1.00 97.12 80 TYR A CA 1
ATOM 637 C C . TYR A 1 80 ? 7.491 -10.954 -3.826 1.00 97.12 80 TYR A C 1
ATOM 639 O O . TYR A 1 80 ? 6.457 -11.072 -4.474 1.00 97.12 80 TYR A O 1
ATOM 647 N N . GLN A 1 81 ? 8.221 -12.016 -3.470 1.00 96.88 81 GLN A N 1
ATOM 648 C CA . GLN A 1 81 ? 7.778 -13.394 -3.707 1.00 96.88 81 GLN A CA 1
ATOM 649 C C . GLN A 1 81 ? 6.367 -13.642 -3.144 1.00 96.88 81 GLN A C 1
ATOM 651 O O . GLN A 1 81 ? 5.536 -14.276 -3.793 1.00 96.88 81 GLN A O 1
ATOM 656 N N . LEU A 1 82 ? 6.088 -13.123 -1.941 1.00 96.56 82 LEU A N 1
ATOM 657 C CA . LEU A 1 82 ? 4.766 -13.205 -1.326 1.00 96.56 82 LEU A CA 1
ATOM 658 C C . LEU A 1 82 ? 3.762 -12.327 -2.072 1.00 96.56 82 LEU A C 1
ATOM 660 O O . LEU A 1 82 ? 2.644 -12.777 -2.304 1.00 96.56 82 LEU A O 1
ATOM 664 N N . LEU A 1 83 ? 4.151 -11.111 -2.465 1.00 96.88 83 LEU A N 1
ATOM 665 C CA . LEU A 1 83 ? 3.259 -10.211 -3.199 1.00 96.88 83 LEU A CA 1
ATOM 666 C C . LEU A 1 83 ? 2.814 -10.813 -4.535 1.00 96.88 83 LEU A C 1
ATOM 668 O O . LEU A 1 83 ? 1.654 -10.657 -4.884 1.00 96.88 83 LEU A O 1
ATOM 672 N N . HIS A 1 84 ? 3.691 -11.538 -5.231 1.00 97.88 84 HIS A N 1
ATOM 673 C CA . HIS A 1 84 ? 3.443 -12.080 -6.571 1.00 97.88 84 HIS A CA 1
ATOM 674 C C . HIS A 1 84 ? 2.783 -13.459 -6.614 1.00 97.88 84 HIS A C 1
ATOM 676 O O . HIS A 1 84 ? 1.905 -13.697 -7.438 1.00 97.88 84 HIS A O 1
ATOM 682 N N . GLN A 1 85 ? 3.211 -14.389 -5.761 1.00 97.50 85 GLN A N 1
ATOM 683 C CA . GLN A 1 85 ? 2.749 -15.788 -5.801 1.00 97.50 85 GLN A CA 1
ATOM 684 C C . GLN A 1 85 ? 2.210 -16.269 -4.447 1.00 97.50 85 GLN A C 1
ATOM 686 O O . GLN A 1 85 ? 1.893 -17.444 -4.271 1.00 97.50 85 GLN A O 1
ATOM 691 N N . GLY A 1 86 ? 2.121 -15.379 -3.458 1.00 95.94 86 GLY A N 1
ATOM 692 C CA . GLY A 1 86 ? 1.501 -15.687 -2.178 1.00 95.94 86 GLY A CA 1
ATOM 693 C C . GLY A 1 86 ? -0.017 -15.805 -2.287 1.00 95.94 86 GLY A C 1
ATOM 694 O O . GLY A 1 86 ? -0.653 -15.287 -3.203 1.00 95.94 86 GLY A O 1
ATOM 695 N N . THR A 1 87 ? -0.613 -16.456 -1.294 1.00 96.31 87 THR A N 1
ATOM 696 C CA . THR A 1 87 ? -2.063 -16.695 -1.217 1.00 96.31 87 THR A CA 1
ATOM 697 C C . THR A 1 87 ? -2.861 -15.515 -0.659 1.00 96.31 87 THR A C 1
ATOM 699 O O . THR A 1 87 ? -4.082 -15.591 -0.575 1.00 96.31 87 THR A O 1
ATOM 702 N N . ARG A 1 88 ? -2.188 -14.445 -0.222 1.00 94.94 88 ARG A N 1
ATOM 703 C CA . ARG A 1 88 ? -2.825 -13.245 0.330 1.00 94.94 88 ARG A CA 1
ATOM 704 C C . ARG A 1 88 ? -2.951 -12.185 -0.754 1.00 94.94 88 ARG A C 1
ATOM 706 O O . ARG A 1 88 ? -2.002 -11.963 -1.506 1.00 94.94 88 ARG A O 1
ATOM 713 N N . LEU A 1 89 ? -4.104 -11.525 -0.787 1.00 96.69 89 LEU A N 1
ATOM 714 C CA . LEU A 1 89 ? -4.287 -10.288 -1.530 1.00 96.69 89 LEU A CA 1
ATOM 715 C C . LEU A 1 89 ? -3.719 -9.138 -0.694 1.00 96.69 89 LEU A C 1
ATOM 717 O O . LEU A 1 89 ? -4.169 -8.905 0.427 1.00 96.69 89 LEU A O 1
ATOM 721 N N . THR A 1 90 ? -2.735 -8.434 -1.241 1.00 98.12 90 THR A N 1
ATOM 722 C CA . THR A 1 90 ? -2.116 -7.272 -0.599 1.00 98.12 90 THR A CA 1
ATOM 723 C C . THR A 1 90 ? -2.051 -6.146 -1.622 1.00 98.12 90 THR A C 1
ATOM 725 O O . THR A 1 90 ? -1.205 -6.212 -2.516 1.00 98.12 90 THR A O 1
ATOM 728 N N . PRO A 1 91 ? -2.937 -5.137 -1.528 1.00 98.56 91 PRO A N 1
ATOM 729 C CA . PRO A 1 91 ? -2.787 -3.900 -2.278 1.00 98.56 91 PRO A CA 1
ATOM 730 C C . PRO A 1 91 ? -1.426 -3.253 -2.018 1.00 98.56 91 PRO A C 1
ATOM 732 O O . PRO A 1 91 ? -0.917 -3.304 -0.894 1.00 98.56 91 PRO A O 1
ATOM 735 N N . ALA A 1 92 ? -0.837 -2.662 -3.055 1.00 98.50 92 ALA A N 1
ATOM 736 C CA . ALA A 1 92 ? 0.492 -2.065 -2.985 1.00 98.50 92 ALA A CA 1
ATOM 737 C C . ALA A 1 92 ? 0.523 -0.630 -3.524 1.00 98.50 92 ALA A C 1
ATOM 739 O O . ALA A 1 92 ? 0.124 -0.377 -4.657 1.00 98.50 92 ALA A O 1
ATOM 740 N N . ASP A 1 93 ? 1.079 0.294 -2.750 1.00 98.69 93 ASP A N 1
ATOM 741 C CA . ASP A 1 93 ? 1.340 1.665 -3.172 1.00 98.69 93 ASP A CA 1
ATOM 742 C C . ASP A 1 93 ? 2.808 1.796 -3.589 1.00 98.69 93 ASP A C 1
ATOM 744 O O . ASP A 1 93 ? 3.716 1.849 -2.754 1.00 98.69 93 ASP A O 1
ATOM 748 N N . PHE A 1 94 ? 3.050 1.846 -4.899 1.00 98.75 94 PHE A N 1
ATOM 749 C CA . PHE A 1 94 ? 4.351 2.196 -5.460 1.00 98.75 94 PHE A CA 1
ATOM 750 C C . PHE A 1 94 ? 4.490 3.712 -5.482 1.00 98.75 94 PHE A C 1
ATOM 752 O O . PHE A 1 94 ? 3.659 4.406 -6.067 1.00 98.75 94 PHE A O 1
ATOM 759 N N . ILE A 1 95 ? 5.553 4.230 -4.870 1.00 98.75 95 ILE A N 1
ATOM 760 C CA . ILE A 1 95 ? 5.833 5.670 -4.836 1.00 98.75 95 ILE A CA 1
ATOM 761 C C . ILE A 1 95 ? 7.145 5.911 -5.572 1.00 98.75 95 ILE A C 1
ATOM 763 O O . ILE A 1 95 ? 8.143 5.274 -5.250 1.00 98.75 95 ILE A O 1
ATOM 767 N N . GLY A 1 96 ? 7.161 6.814 -6.548 1.00 98.31 96 GLY A N 1
ATOM 768 C CA . GLY A 1 96 ? 8.353 7.090 -7.349 1.00 98.31 96 GLY A CA 1
ATOM 769 C C . GLY A 1 96 ? 8.466 8.545 -7.785 1.00 98.31 96 GLY A C 1
ATOM 770 O O . GLY A 1 96 ? 7.497 9.305 -7.753 1.00 98.31 96 GLY A O 1
ATOM 771 N N . PHE A 1 97 ? 9.664 8.927 -8.224 1.00 98.50 97 PHE A N 1
ATOM 772 C CA . PHE A 1 97 ? 9.972 10.290 -8.651 1.00 98.50 97 PHE A CA 1
ATOM 773 C C . PHE A 1 97 ? 10.600 10.293 -10.040 1.00 98.50 97 PHE A C 1
ATOM 775 O O . PHE A 1 97 ? 11.477 9.483 -10.332 1.00 98.50 97 PHE A O 1
ATOM 782 N N . TRP A 1 98 ? 10.181 11.214 -10.908 1.00 97.31 98 TRP A N 1
ATOM 783 C CA . TRP A 1 98 ? 10.712 11.296 -12.271 1.00 97.31 98 TRP A CA 1
ATOM 784 C C . TRP A 1 98 ? 12.198 11.672 -12.302 1.00 97.31 98 TRP A C 1
ATOM 786 O O . TRP A 1 98 ? 12.965 11.143 -13.103 1.00 97.31 98 TRP A O 1
ATOM 796 N N . ARG A 1 99 ? 12.625 12.553 -11.396 1.00 97.38 99 ARG A N 1
ATOM 797 C CA . ARG A 1 99 ? 14.000 13.034 -11.268 1.00 97.38 99 ARG A CA 1
ATOM 798 C C . ARG A 1 99 ? 14.600 12.590 -9.939 1.00 97.38 99 ARG A C 1
ATOM 800 O O . ARG A 1 99 ? 14.033 12.845 -8.877 1.00 97.38 99 ARG A O 1
ATOM 807 N N . THR A 1 100 ? 15.788 11.999 -10.012 1.00 97.69 100 THR A N 1
ATOM 808 C CA . THR A 1 100 ? 16.630 11.725 -8.843 1.00 97.69 100 THR A CA 1
ATOM 809 C C . THR A 1 100 ? 17.281 13.001 -8.312 1.00 97.69 100 THR A C 1
ATOM 811 O O . THR A 1 100 ? 17.637 13.898 -9.078 1.00 97.69 100 THR A O 1
ATOM 814 N N . LEU A 1 101 ? 17.497 13.051 -6.996 1.00 97.69 101 LEU A N 1
ATOM 815 C CA . LEU A 1 101 ? 18.350 14.055 -6.351 1.00 97.69 101 LEU A CA 1
ATOM 816 C C . LEU A 1 101 ? 19.852 13.774 -6.564 1.00 97.69 101 LEU A C 1
ATOM 818 O O . LEU A 1 101 ? 20.675 14.663 -6.371 1.00 97.69 101 LEU A O 1
ATOM 822 N N . ASN A 1 102 ? 20.203 12.552 -6.977 1.00 97.44 102 ASN A N 1
ATOM 823 C CA . ASN A 1 102 ? 21.570 12.075 -7.191 1.00 97.44 102 ASN A CA 1
ATOM 824 C C . ASN A 1 102 ? 21.701 11.472 -8.606 1.00 97.44 102 ASN A C 1
ATOM 826 O O . ASN A 1 102 ? 21.571 10.254 -8.765 1.00 97.44 102 ASN A O 1
ATOM 830 N N . PRO A 1 103 ? 21.896 12.295 -9.654 1.00 95.44 103 PRO A N 1
ATOM 831 C CA . PRO A 1 103 ? 22.023 11.814 -11.028 1.00 95.44 103 PRO A CA 1
ATOM 832 C C . PRO A 1 103 ? 23.375 11.119 -11.229 1.00 95.44 103 PRO A C 1
ATOM 834 O O . PRO A 1 103 ? 24.399 11.774 -11.409 1.00 95.44 103 PRO A O 1
ATOM 837 N N . VAL A 1 104 ? 23.368 9.786 -11.174 1.00 97.06 104 VAL A N 1
ATOM 838 C CA . VAL A 1 104 ? 24.540 8.928 -11.394 1.00 97.06 104 VAL A CA 1
ATOM 839 C C . VAL A 1 104 ? 24.201 7.917 -12.480 1.00 97.06 104 VAL A C 1
ATOM 841 O O . VAL A 1 104 ? 23.369 7.036 -12.253 1.00 97.06 104 VAL A O 1
ATOM 844 N N . ASP A 1 105 ? 24.841 8.063 -13.641 1.00 96.00 105 ASP A N 1
ATOM 845 C CA . ASP A 1 105 ? 24.670 7.204 -14.817 1.00 96.00 105 ASP A CA 1
ATOM 846 C C . ASP A 1 105 ? 23.187 6.855 -15.075 1.00 96.00 105 ASP A C 1
ATOM 848 O O . ASP A 1 105 ? 22.303 7.711 -14.973 1.00 96.00 105 ASP A O 1
ATOM 852 N N . ASP A 1 106 ? 22.903 5.583 -15.354 1.00 96.62 106 ASP A N 1
ATOM 853 C CA . ASP A 1 106 ? 21.557 5.068 -15.605 1.00 96.62 106 ASP A CA 1
ATOM 854 C C . ASP A 1 106 ? 20.867 4.541 -14.334 1.00 96.62 106 ASP A C 1
ATOM 856 O O . ASP A 1 106 ? 19.828 3.879 -14.416 1.00 96.62 106 ASP A O 1
ATOM 860 N N . HIS A 1 107 ? 21.405 4.814 -13.136 1.00 97.88 107 HIS A N 1
ATOM 861 C CA . HIS A 1 107 ? 20.879 4.244 -11.888 1.00 97.88 107 HIS A CA 1
ATOM 862 C C . HIS A 1 107 ? 19.398 4.576 -11.684 1.00 97.88 107 HIS A C 1
ATOM 864 O O . HIS A 1 107 ? 18.607 3.699 -11.332 1.00 97.88 107 HIS A O 1
ATOM 870 N N . HIS A 1 108 ? 19.003 5.828 -11.937 1.00 98.06 108 HIS A N 1
ATOM 871 C CA . HIS A 1 108 ? 17.610 6.248 -11.765 1.00 98.06 108 HIS A CA 1
ATOM 872 C C . HIS A 1 108 ? 16.682 5.632 -12.813 1.00 98.06 108 HIS A C 1
ATOM 874 O O . HIS A 1 108 ? 15.568 5.224 -12.493 1.00 98.06 108 HIS A O 1
ATOM 880 N N . ALA A 1 109 ? 17.152 5.505 -14.055 1.00 97.75 109 ALA A N 1
ATOM 881 C CA . ALA A 1 109 ? 16.389 4.855 -15.114 1.00 97.75 109 ALA A CA 1
ATOM 882 C C . ALA A 1 109 ? 16.121 3.381 -14.772 1.00 97.75 109 ALA A C 1
ATOM 884 O O . ALA A 1 109 ? 14.987 2.919 -14.886 1.00 97.75 109 ALA A O 1
ATOM 885 N N . LEU A 1 110 ? 17.132 2.662 -14.271 1.00 97.75 110 LEU A N 1
ATOM 886 C CA . LEU A 1 110 ? 16.990 1.276 -13.817 1.00 97.75 110 LEU A CA 1
ATOM 887 C C . LEU A 1 110 ? 16.076 1.153 -12.590 1.00 97.75 110 LEU A C 1
ATOM 889 O O . LEU A 1 110 ? 15.274 0.220 -12.518 1.00 97.75 110 LEU A O 1
ATOM 893 N N . LEU A 1 111 ? 16.160 2.085 -11.636 1.00 97.88 111 LEU A N 1
ATOM 894 C CA . LEU A 1 111 ? 15.276 2.126 -10.468 1.00 97.88 111 LEU A CA 1
ATOM 895 C C . LEU A 1 111 ? 13.807 2.281 -10.887 1.00 97.88 111 LEU A C 1
ATOM 897 O O . LEU A 1 111 ? 12.955 1.503 -10.458 1.00 97.88 111 LEU A O 1
ATOM 901 N N . MET A 1 112 ? 13.515 3.238 -11.769 1.00 98.06 112 MET A N 1
ATOM 902 C CA . MET A 1 112 ? 12.152 3.483 -12.245 1.00 98.06 112 MET A CA 1
ATOM 903 C C . MET A 1 112 ? 11.642 2.371 -13.168 1.00 98.06 112 MET A C 1
ATOM 905 O O . MET A 1 112 ? 10.477 1.993 -13.067 1.00 98.06 112 MET A O 1
ATOM 909 N N . ALA A 1 113 ? 12.503 1.780 -14.004 1.00 97.94 113 ALA A N 1
ATOM 910 C CA . ALA A 1 113 ? 12.149 0.601 -14.797 1.00 97.94 113 ALA A CA 1
ATOM 911 C C . ALA A 1 113 ? 11.698 -0.560 -13.899 1.00 97.94 113 ALA A C 1
ATOM 913 O O . ALA A 1 113 ? 10.702 -1.218 -14.186 1.00 97.94 113 ALA A O 1
ATOM 914 N N . ASN A 1 114 ? 12.385 -0.764 -12.773 1.00 97.62 114 ASN A N 1
ATOM 915 C CA . ASN A 1 114 ? 11.989 -1.745 -11.772 1.00 97.62 114 ASN A CA 1
ATOM 916 C C . ASN A 1 114 ? 10.625 -1.422 -11.138 1.00 97.62 114 ASN A C 1
ATOM 918 O O . ASN A 1 114 ? 9.820 -2.334 -10.988 1.00 97.62 114 ASN A O 1
ATOM 922 N N . LEU A 1 115 ? 10.335 -0.160 -10.795 1.00 98.19 115 LEU A N 1
ATOM 923 C CA . LEU A 1 115 ? 9.017 0.232 -10.268 1.00 98.19 115 LEU A CA 1
ATOM 924 C C . LEU A 1 115 ? 7.899 -0.153 -11.241 1.00 98.19 115 LEU A C 1
ATOM 926 O O . LEU A 1 115 ? 6.953 -0.842 -10.856 1.00 98.19 115 LEU A O 1
ATOM 930 N N . PHE A 1 116 ? 8.020 0.272 -12.501 1.00 98.19 116 PHE A N 1
ATOM 931 C CA . PHE A 1 116 ? 6.977 0.050 -13.501 1.00 98.19 116 PHE A CA 1
ATOM 932 C C . PHE A 1 116 ? 6.825 -1.429 -13.851 1.00 98.19 116 PHE A C 1
ATOM 934 O O . PHE A 1 116 ? 5.701 -1.923 -13.879 1.00 98.19 116 PHE A O 1
ATOM 941 N N . ALA A 1 117 ? 7.935 -2.154 -14.017 1.00 97.81 117 ALA A N 1
ATOM 942 C CA . ALA A 1 117 ? 7.902 -3.587 -14.293 1.00 97.81 117 ALA A CA 1
ATOM 943 C C . ALA A 1 117 ? 7.235 -4.382 -13.159 1.00 97.81 117 ALA A C 1
ATOM 945 O O . ALA A 1 117 ? 6.534 -5.356 -13.418 1.00 97.81 117 ALA A O 1
ATOM 946 N N . GLN A 1 118 ? 7.421 -3.977 -11.897 1.00 98.06 118 GLN A N 1
ATOM 947 C CA . GLN A 1 118 ? 6.782 -4.649 -10.764 1.00 98.06 118 GLN A CA 1
ATOM 948 C C . GLN A 1 118 ? 5.277 -4.374 -10.693 1.00 98.06 118 GLN A C 1
ATOM 950 O O . GLN A 1 118 ? 4.510 -5.309 -10.464 1.00 98.06 118 GLN A O 1
ATOM 955 N N . ALA A 1 119 ? 4.848 -3.130 -10.922 1.00 97.38 119 ALA A N 1
ATOM 956 C CA . ALA A 1 119 ? 3.426 -2.790 -10.993 1.00 97.38 119 ALA A CA 1
ATOM 957 C C . ALA A 1 119 ? 2.730 -3.519 -12.160 1.00 97.38 119 ALA A C 1
ATOM 959 O O . ALA A 1 119 ? 1.663 -4.104 -11.984 1.00 97.38 119 ALA A O 1
ATOM 960 N N . GLU A 1 120 ? 3.372 -3.561 -13.332 1.00 98.00 120 GLU A N 1
ATOM 961 C CA . GLU A 1 120 ? 2.891 -4.300 -14.503 1.00 98.00 120 GLU A CA 1
ATOM 962 C C . GLU A 1 120 ? 2.791 -5.807 -14.221 1.00 98.00 120 GLU A C 1
ATOM 964 O O . GLU A 1 120 ? 1.760 -6.425 -14.487 1.00 98.00 120 GLU A O 1
ATOM 969 N N . ALA A 1 121 ? 3.825 -6.399 -13.616 1.00 97.62 121 ALA A N 1
ATOM 970 C CA . ALA A 1 121 ? 3.835 -7.818 -13.274 1.00 97.62 121 ALA A CA 1
ATOM 971 C C . ALA A 1 121 ? 2.744 -8.191 -12.255 1.00 97.62 121 ALA A C 1
ATOM 973 O O . ALA A 1 121 ? 2.145 -9.259 -12.377 1.00 97.62 121 ALA A O 1
ATOM 974 N N . LEU A 1 122 ? 2.448 -7.324 -11.278 1.00 98.38 122 LEU A N 1
ATOM 975 C CA . LEU A 1 122 ? 1.332 -7.533 -10.348 1.00 98.38 122 LEU A CA 1
ATOM 976 C C . LEU A 1 122 ? -0.022 -7.481 -11.067 1.00 98.38 122 LEU A C 1
ATOM 978 O O . LEU A 1 122 ? -0.899 -8.297 -10.780 1.00 98.38 122 LEU A O 1
ATOM 982 N N . ALA A 1 123 ? -0.186 -6.565 -12.023 1.00 98.06 123 ALA A N 1
ATOM 983 C CA . ALA A 1 123 ? -1.430 -6.412 -12.766 1.00 98.06 123 ALA A CA 1
ATOM 984 C C . ALA A 1 123 ? -1.687 -7.579 -13.733 1.00 98.06 123 ALA A C 1
ATOM 986 O O . ALA A 1 123 ? -2.774 -8.157 -13.721 1.00 98.06 123 ALA A O 1
ATOM 987 N N . PHE A 1 124 ? -0.700 -7.946 -14.552 1.00 98.38 124 PHE A N 1
ATOM 988 C CA . PHE A 1 124 ? -0.908 -8.859 -15.682 1.00 98.38 124 PHE A CA 1
ATOM 989 C C . PHE A 1 124 ? -0.390 -10.276 -15.454 1.00 98.38 124 PHE A C 1
ATOM 991 O O . PHE A 1 124 ? -0.869 -11.210 -16.094 1.00 98.38 124 PHE A O 1
ATOM 998 N N . GLY A 1 125 ? 0.550 -10.462 -14.528 1.00 97.81 125 GLY A N 1
ATOM 999 C CA . GLY A 1 125 ? 1.136 -11.768 -14.273 1.00 97.81 125 GLY A CA 1
ATOM 1000 C C . GLY A 1 125 ? 1.880 -12.337 -15.483 1.00 97.81 125 GLY A C 1
ATOM 1001 O O . GLY A 1 125 ? 2.471 -11.615 -16.285 1.00 97.81 125 GLY A O 1
ATOM 1002 N N . LYS A 1 126 ? 1.907 -13.667 -15.565 1.00 98.06 126 LYS A N 1
ATOM 1003 C CA . LYS A 1 126 ? 2.535 -14.440 -16.635 1.00 98.06 126 LYS A CA 1
ATOM 1004 C C . LYS A 1 126 ? 1.891 -15.819 -16.711 1.00 98.06 126 LYS A C 1
ATOM 1006 O O . LYS A 1 126 ? 1.976 -16.615 -15.773 1.00 98.06 126 LYS A O 1
ATOM 1011 N N . THR A 1 127 ? 1.275 -16.107 -17.846 1.00 98.12 127 THR A N 1
ATOM 1012 C CA . THR A 1 127 ? 0.520 -17.333 -18.118 1.00 98.12 127 THR A CA 1
ATOM 1013 C C . THR A 1 127 ? 1.422 -18.556 -18.306 1.00 98.12 127 THR A C 1
ATOM 1015 O O . THR A 1 127 ? 2.604 -18.452 -18.637 1.00 98.12 127 THR A O 1
ATOM 1018 N N . ALA A 1 128 ? 0.852 -19.756 -18.160 1.00 98.06 128 ALA A N 1
ATOM 1019 C CA . ALA A 1 128 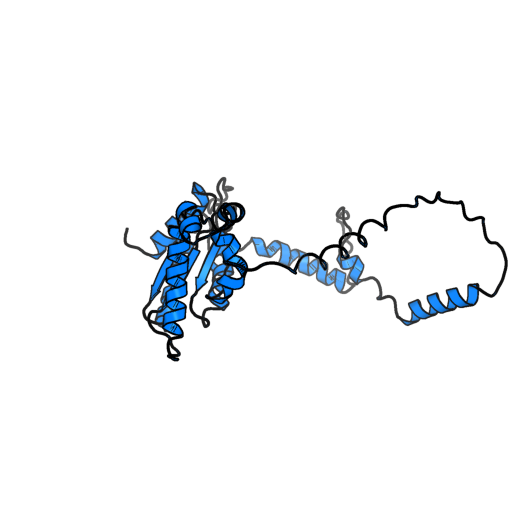? 1.580 -21.006 -18.398 1.00 98.06 128 ALA A CA 1
ATOM 1020 C C . ALA A 1 128 ? 2.141 -21.100 -19.829 1.00 98.06 128 ALA A C 1
ATOM 1022 O O . ALA A 1 128 ? 3.250 -21.595 -20.023 1.00 98.06 128 ALA A O 1
ATOM 1023 N N . ASP A 1 129 ? 1.417 -20.588 -20.826 1.00 98.06 129 ASP A N 1
ATOM 1024 C CA . ASP A 1 129 ? 1.856 -20.619 -22.224 1.00 98.06 129 ASP A CA 1
ATOM 1025 C C . ASP A 1 129 ? 3.010 -19.650 -22.494 1.00 98.06 129 ASP A C 1
ATOM 1027 O O . ASP A 1 129 ? 3.938 -19.989 -23.228 1.00 98.06 129 ASP A O 1
ATOM 1031 N N . GLU A 1 130 ? 3.014 -18.476 -21.859 1.00 97.81 130 GLU A N 1
ATOM 1032 C CA . GLU A 1 130 ? 4.174 -17.574 -21.856 1.00 97.81 130 GLU A CA 1
ATOM 1033 C C . GLU A 1 130 ? 5.402 -18.251 -21.255 1.00 97.81 130 GLU A C 1
ATOM 1035 O O . GLU A 1 130 ? 6.467 -18.268 -21.871 1.00 97.81 130 GLU A O 1
ATOM 1040 N N . VAL A 1 131 ? 5.236 -18.888 -20.097 1.00 97.94 131 VAL A N 1
ATOM 1041 C CA . VAL A 1 131 ? 6.311 -19.621 -19.419 1.00 97.94 131 VAL A CA 1
ATOM 1042 C C . VAL A 1 131 ? 6.850 -20.767 -20.284 1.00 97.94 131 VAL A C 1
ATOM 1044 O O . VAL A 1 131 ? 8.065 -20.982 -20.331 1.00 97.94 131 VAL A O 1
ATOM 1047 N N . ARG A 1 132 ? 5.986 -21.503 -20.995 1.00 97.88 132 ARG A N 1
ATOM 1048 C CA . ARG A 1 132 ? 6.404 -22.556 -21.938 1.00 97.88 132 ARG A CA 1
ATOM 1049 C C . ARG A 1 132 ? 7.179 -21.990 -23.124 1.00 97.88 132 ARG A C 1
ATOM 1051 O O . ARG A 1 132 ? 8.201 -22.564 -23.495 1.00 97.88 132 ARG A O 1
ATOM 1058 N N . ARG A 1 133 ? 6.746 -20.857 -23.689 1.00 98.00 133 ARG A N 1
ATOM 1059 C CA . ARG A 1 133 ? 7.440 -20.180 -24.803 1.00 98.00 133 ARG A CA 1
ATOM 1060 C C . ARG A 1 133 ? 8.857 -19.732 -24.443 1.00 98.00 133 ARG A C 1
ATOM 1062 O O . ARG A 1 133 ? 9.711 -19.692 -25.321 1.00 98.00 133 ARG A O 1
ATOM 1069 N N . GLU A 1 134 ? 9.131 -19.471 -23.167 1.00 96.62 134 GLU A N 1
ATOM 1070 C CA . GLU A 1 134 ? 10.484 -19.193 -22.661 1.00 96.62 134 GLU A CA 1
ATOM 1071 C C . GLU A 1 134 ? 11.391 -20.440 -22.580 1.00 96.62 134 GLU A C 1
ATOM 1073 O O . GLU A 1 134 ? 12.536 -20.342 -22.143 1.00 96.62 134 GLU A O 1
ATOM 1078 N N . GLY A 1 135 ? 10.903 -21.625 -22.967 1.00 97.25 135 GLY A N 1
ATOM 1079 C CA . GLY A 1 135 ? 11.668 -22.873 -22.919 1.00 97.25 135 GLY A CA 1
ATOM 1080 C C . GLY A 1 135 ? 11.705 -23.529 -21.535 1.00 97.25 135 GLY A C 1
ATOM 1081 O O . GLY A 1 135 ? 12.606 -24.317 -21.244 1.00 97.25 135 GLY A O 1
ATOM 1082 N N . THR A 1 136 ? 10.744 -23.214 -20.660 1.00 97.00 136 THR A N 1
ATOM 1083 C CA . THR A 1 136 ? 10.642 -23.828 -19.327 1.00 97.00 136 THR A CA 1
ATOM 1084 C C . THR A 1 136 ? 10.276 -25.311 -19.432 1.00 97.00 136 THR A C 1
ATOM 1086 O O . THR A 1 136 ? 9.280 -25.634 -20.078 1.00 97.00 136 THR A O 1
ATOM 1089 N N . PRO A 1 137 ? 10.994 -26.226 -18.752 1.00 97.81 137 PRO A N 1
ATOM 1090 C CA . PRO A 1 137 ? 10.572 -27.621 -18.642 1.00 97.81 137 PRO A CA 1
ATOM 1091 C C . PRO A 1 137 ? 9.172 -27.748 -18.023 1.00 97.81 137 PRO A C 1
ATOM 1093 O O . PRO A 1 137 ? 8.894 -27.091 -17.024 1.00 97.81 137 PRO A O 1
ATOM 1096 N N . GLU A 1 138 ? 8.321 -28.636 -18.549 1.00 97.75 138 GLU A N 1
ATOM 1097 C CA . GLU A 1 138 ? 6.892 -28.704 -18.175 1.00 97.75 138 GLU A CA 1
ATOM 1098 C C . GLU A 1 138 ? 6.650 -28.844 -16.662 1.00 97.75 138 GLU A C 1
ATOM 1100 O O . GLU A 1 138 ? 5.767 -28.201 -16.105 1.00 97.75 138 GLU A O 1
ATOM 1105 N N . TRP A 1 139 ? 7.487 -29.612 -15.958 1.00 98.00 139 TRP A N 1
ATOM 1106 C CA . TRP A 1 139 ? 7.374 -29.786 -14.504 1.00 98.00 139 TRP A CA 1
ATOM 1107 C C . TRP A 1 139 ? 7.608 -28.491 -13.705 1.00 98.00 139 TRP A C 1
ATOM 1109 O O . TRP A 1 139 ? 7.158 -28.388 -12.567 1.00 98.00 139 TRP A O 1
ATOM 1119 N N . LEU A 1 140 ? 8.318 -27.514 -14.278 1.00 98.06 140 LEU A N 1
ATOM 1120 C CA . LEU A 1 140 ? 8.635 -26.234 -13.643 1.00 98.06 140 LEU A CA 1
ATOM 1121 C C . LEU A 1 140 ? 7.633 -25.130 -14.015 1.00 98.06 140 LEU A C 1
ATOM 1123 O O . LEU A 1 140 ? 7.541 -24.134 -13.299 1.00 98.06 140 LEU A O 1
ATOM 1127 N N . VAL A 1 141 ? 6.857 -25.310 -15.091 1.00 98.25 141 VAL A N 1
ATOM 1128 C CA . VAL A 1 141 ? 5.848 -24.347 -15.559 1.00 98.25 141 VAL A CA 1
ATOM 1129 C C . VAL A 1 141 ? 4.929 -23.852 -14.433 1.00 98.25 141 VAL A C 1
ATOM 1131 O O . VAL A 1 141 ? 4.903 -22.639 -14.228 1.00 98.25 141 VAL A O 1
ATOM 1134 N N . PRO A 1 142 ? 4.250 -24.706 -13.634 1.00 97.69 142 PRO A N 1
ATOM 1135 C CA . PRO A 1 142 ? 3.313 -24.223 -12.612 1.00 97.69 142 PRO A CA 1
ATOM 1136 C C . PRO A 1 142 ? 3.975 -23.384 -11.510 1.00 97.69 142 PRO A C 1
ATOM 1138 O O . PRO A 1 142 ? 3.309 -22.579 -10.872 1.00 97.69 142 PRO A O 1
ATOM 1141 N N . HIS A 1 143 ? 5.285 -23.528 -11.296 1.00 97.56 143 HIS A N 1
ATOM 1142 C CA . HIS A 1 143 ? 6.032 -22.740 -10.310 1.00 97.56 143 HIS A CA 1
ATOM 1143 C C . HIS A 1 143 ? 6.465 -21.365 -10.837 1.00 97.56 143 HIS A C 1
ATOM 1145 O O . HIS A 1 143 ? 6.850 -20.500 -10.053 1.00 97.56 143 HIS A O 1
ATOM 1151 N N . ARG A 1 144 ? 6.435 -21.168 -12.159 1.00 97.38 144 ARG A N 1
ATOM 1152 C CA . ARG A 1 144 ? 6.824 -19.924 -12.839 1.00 97.38 144 ARG A CA 1
ATOM 1153 C C . ARG A 1 144 ? 5.627 -19.138 -13.382 1.00 97.38 144 ARG A C 1
ATOM 1155 O O . ARG A 1 144 ? 5.843 -18.093 -13.988 1.00 97.38 144 ARG A O 1
ATOM 1162 N N . VAL A 1 145 ? 4.405 -19.633 -13.182 1.00 97.75 145 VAL A N 1
ATOM 1163 C CA . VAL A 1 145 ? 3.166 -18.898 -13.472 1.00 97.75 145 VAL A CA 1
ATOM 1164 C C . VAL A 1 145 ? 2.961 -17.811 -12.423 1.00 97.75 145 VAL A C 1
ATOM 1166 O O . VAL A 1 145 ? 3.188 -18.028 -11.231 1.00 97.75 145 VAL A O 1
ATOM 1169 N N . PHE A 1 146 ? 2.528 -16.644 -12.882 1.00 98.06 146 PHE A N 1
ATOM 1170 C CA . PHE A 1 146 ? 2.122 -15.525 -12.044 1.00 98.06 146 PHE A CA 1
ATOM 1171 C C . PHE A 1 146 ? 0.671 -15.209 -12.390 1.00 98.06 146 PHE A C 1
ATOM 1173 O O . PHE A 1 146 ? 0.379 -14.900 -13.542 1.00 98.06 146 PHE A O 1
ATOM 1180 N N . ASP A 1 147 ? -0.230 -15.282 -11.413 1.00 96.62 147 ASP A N 1
ATOM 1181 C CA . ASP A 1 147 ? -1.669 -15.128 -11.673 1.00 96.62 147 ASP A CA 1
ATOM 1182 C C . ASP A 1 147 ? -2.060 -13.698 -12.090 1.00 96.62 147 ASP A C 1
ATOM 1184 O O . ASP A 1 147 ? -3.111 -13.500 -12.696 1.00 96.62 147 ASP A O 1
ATOM 1188 N N . GLY A 1 148 ? -1.225 -12.701 -11.774 1.00 97.25 148 GLY A N 1
ATOM 1189 C CA . GLY A 1 148 ? -1.563 -11.292 -11.971 1.00 97.25 148 GLY A CA 1
ATOM 1190 C C . GLY A 1 148 ? -2.760 -10.877 -11.114 1.00 97.25 148 GLY A C 1
ATOM 1191 O O . GLY A 1 148 ? -2.986 -11.442 -10.041 1.00 97.25 148 GLY A O 1
ATOM 1192 N N . ASN A 1 149 ? -3.524 -9.889 -11.588 1.00 98.06 149 ASN A N 1
ATOM 1193 C CA . ASN A 1 149 ? -4.723 -9.355 -10.935 1.00 98.06 149 ASN A CA 1
ATOM 1194 C C . ASN A 1 149 ? -4.502 -8.981 -9.455 1.00 98.06 149 ASN A C 1
ATOM 1196 O O . ASN A 1 149 ? -5.356 -9.196 -8.591 1.00 98.06 149 ASN A O 1
ATOM 1200 N N . ARG A 1 150 ? -3.317 -8.445 -9.151 1.00 98.19 150 ARG A N 1
ATOM 1201 C CA . ARG A 1 150 ? -2.937 -7.972 -7.819 1.00 98.19 150 ARG A CA 1
ATOM 1202 C C . ARG A 1 150 ? -2.928 -6.445 -7.831 1.00 98.19 150 ARG A C 1
ATOM 1204 O O . ARG A 1 150 ? -2.220 -5.856 -8.645 1.00 98.19 150 ARG A O 1
ATOM 1211 N N . PRO A 1 151 ? -3.729 -5.794 -6.975 1.00 98.31 151 PRO A N 1
ATOM 1212 C CA . PRO A 1 151 ? -3.983 -4.370 -7.094 1.00 98.31 151 PRO A CA 1
ATOM 1213 C C . PRO A 1 151 ? -2.789 -3.540 -6.633 1.00 98.31 151 PRO A C 1
ATOM 1215 O O . PRO A 1 151 ? -2.179 -3.817 -5.599 1.00 98.31 151 PRO A O 1
ATOM 1218 N N . SER A 1 152 ? -2.499 -2.474 -7.371 1.00 98.44 152 SER A N 1
ATOM 1219 C CA . SER A 1 152 ? -1.482 -1.506 -6.982 1.00 98.44 152 SER A CA 1
ATOM 1220 C C . SER A 1 152 ? -1.807 -0.096 -7.457 1.00 98.44 152 SER A C 1
ATOM 1222 O O . SER A 1 152 ? -2.326 0.071 -8.560 1.00 98.44 152 SER A O 1
ATOM 1224 N N . ASN A 1 153 ? -1.425 0.908 -6.670 1.00 98.38 153 ASN A N 1
ATOM 1225 C CA . ASN A 1 153 ? -1.361 2.300 -7.101 1.00 98.38 153 ASN A CA 1
ATOM 1226 C C . ASN A 1 153 ? 0.072 2.659 -7.510 1.00 98.38 153 ASN A C 1
ATOM 1228 O O . ASN A 1 153 ? 1.033 2.189 -6.903 1.00 98.38 153 ASN A O 1
ATOM 1232 N N . ALA A 1 154 ? 0.211 3.546 -8.496 1.00 97.50 154 ALA A N 1
ATOM 1233 C CA . ALA A 1 154 ? 1.477 4.190 -8.833 1.00 97.50 154 ALA A CA 1
ATOM 1234 C C . ALA A 1 154 ? 1.365 5.697 -8.563 1.00 97.50 154 ALA A C 1
ATOM 1236 O O . ALA A 1 154 ? 0.735 6.435 -9.319 1.00 97.50 154 ALA A O 1
ATOM 1237 N N . ILE A 1 155 ? 1.962 6.149 -7.462 1.00 98.25 155 ILE A N 1
ATOM 1238 C CA . ILE A 1 155 ? 1.987 7.547 -7.030 1.00 98.25 155 ILE A CA 1
ATOM 1239 C C . ILE A 1 155 ? 3.315 8.149 -7.490 1.00 98.25 155 ILE A C 1
ATOM 1241 O O . ILE A 1 155 ? 4.366 7.886 -6.905 1.00 98.25 155 ILE A O 1
ATOM 1245 N N . ILE A 1 156 ? 3.268 8.944 -8.560 1.00 98.00 156 ILE A N 1
ATOM 1246 C CA . ILE A 1 156 ? 4.460 9.515 -9.193 1.00 98.00 156 ILE A CA 1
ATOM 1247 C C . ILE A 1 156 ? 4.457 11.037 -9.057 1.00 98.00 156 ILE A C 1
ATOM 1249 O O . ILE A 1 156 ? 3.463 11.693 -9.364 1.00 98.00 156 ILE A O 1
ATOM 1253 N N . ALA A 1 157 ? 5.586 11.599 -8.630 1.00 98.00 157 ALA A N 1
ATOM 1254 C CA . ALA A 1 157 ? 5.831 13.041 -8.601 1.00 98.00 157 ALA A CA 1
ATOM 1255 C C . ALA A 1 157 ? 7.106 13.401 -9.384 1.00 98.00 157 ALA A C 1
ATOM 1257 O O . ALA A 1 157 ? 7.857 12.524 -9.809 1.00 98.00 157 ALA A O 1
ATOM 1258 N N . GLU A 1 158 ? 7.374 14.692 -9.601 1.00 98.00 158 GLU A N 1
ATOM 1259 C CA . GLU A 1 158 ? 8.559 15.099 -10.369 1.00 98.00 158 GLU A CA 1
ATOM 1260 C C . GLU A 1 158 ? 9.867 14.812 -9.618 1.00 98.00 158 GLU A C 1
ATOM 1262 O O . GLU A 1 158 ? 10.768 14.200 -10.180 1.00 98.00 158 GLU A O 1
ATOM 1267 N N . SER A 1 159 ? 9.983 15.232 -8.359 1.00 98.31 159 SER A N 1
ATOM 1268 C CA . SER A 1 159 ? 11.174 15.037 -7.524 1.00 98.31 159 SER A CA 1
ATOM 1269 C C . SER A 1 159 ? 10.818 15.111 -6.039 1.00 98.31 159 SER A C 1
ATOM 1271 O O . SER A 1 159 ? 9.818 15.733 -5.655 1.00 98.31 159 SER A O 1
ATOM 1273 N N . LEU A 1 160 ? 11.636 14.483 -5.191 1.00 98.50 160 LEU A N 1
ATOM 1274 C CA . LEU A 1 160 ? 11.463 14.508 -3.740 1.00 98.50 160 LEU A CA 1
ATOM 1275 C C . LEU A 1 160 ? 11.989 15.826 -3.149 1.00 98.50 160 LEU A C 1
ATOM 1277 O O . LEU A 1 160 ? 13.099 15.912 -2.630 1.00 98.50 160 LEU A O 1
ATOM 1281 N N . THR A 1 161 ? 11.184 16.880 -3.245 1.00 98.69 161 THR A N 1
ATOM 1282 C CA . THR A 1 161 ? 11.424 18.157 -2.556 1.00 98.69 161 THR A CA 1
ATOM 1283 C C . THR A 1 161 ? 10.721 18.176 -1.191 1.00 98.69 161 THR A C 1
ATOM 1285 O O . THR A 1 161 ? 9.810 17.374 -0.964 1.00 98.69 161 THR A O 1
ATOM 1288 N N . PRO A 1 162 ? 11.067 19.107 -0.278 1.00 98.56 162 PRO A N 1
ATOM 1289 C CA . PRO A 1 162 ? 10.332 19.278 0.978 1.00 98.56 162 PRO A CA 1
ATOM 1290 C C . PRO A 1 162 ? 8.829 19.513 0.777 1.00 98.56 162 PRO A C 1
ATOM 1292 O O . PRO A 1 162 ? 8.012 18.977 1.521 1.00 98.56 162 PRO A O 1
ATOM 1295 N N . GLU A 1 163 ? 8.456 20.267 -0.261 1.00 98.69 163 GLU A N 1
ATOM 1296 C CA . GLU A 1 163 ? 7.055 20.486 -0.626 1.00 98.69 163 GLU A CA 1
ATOM 1297 C C . GLU A 1 163 ? 6.378 19.183 -1.071 1.00 98.69 163 GLU A C 1
ATOM 1299 O O . GLU A 1 163 ? 5.293 18.858 -0.590 1.00 98.69 163 GLU A O 1
ATOM 1304 N N . THR A 1 164 ? 7.020 18.411 -1.953 1.00 98.56 164 THR A N 1
ATOM 1305 C CA . THR A 1 164 ? 6.489 17.124 -2.420 1.00 98.56 164 THR A CA 1
ATOM 1306 C C . THR A 1 164 ? 6.345 16.129 -1.269 1.00 98.56 164 THR A C 1
ATOM 1308 O O . THR A 1 164 ? 5.331 15.438 -1.193 1.00 98.56 164 THR A O 1
ATOM 1311 N N . LEU A 1 165 ? 7.306 16.088 -0.340 1.00 98.75 165 LEU A N 1
ATOM 1312 C CA . LEU A 1 165 ? 7.203 15.274 0.871 1.00 98.75 165 LEU A CA 1
ATOM 1313 C C . LEU A 1 165 ? 6.007 15.703 1.733 1.00 98.75 165 LEU A C 1
ATOM 1315 O O . LEU A 1 165 ? 5.235 14.850 2.159 1.00 98.75 165 LEU A O 1
ATOM 1319 N N . GLY A 1 166 ? 5.812 17.009 1.943 1.00 98.75 166 GLY A N 1
ATOM 1320 C CA . GLY A 1 166 ? 4.656 17.535 2.677 1.00 98.75 166 GLY A CA 1
ATOM 1321 C C . GLY A 1 166 ? 3.322 17.167 2.022 1.00 98.75 166 GLY A C 1
ATOM 1322 O O . GLY A 1 166 ? 2.401 16.725 2.703 1.00 98.75 166 GLY A O 1
ATOM 1323 N N . ARG A 1 167 ? 3.233 17.262 0.688 1.00 98.50 167 ARG A N 1
ATOM 1324 C CA . ARG A 1 167 ? 2.055 16.821 -0.079 1.00 98.50 167 ARG A CA 1
ATOM 1325 C C . ARG A 1 167 ? 1.808 15.319 0.059 1.00 98.50 167 ARG A C 1
ATOM 1327 O O . ARG A 1 167 ? 0.661 14.910 0.194 1.00 98.50 167 ARG A O 1
ATOM 1334 N N . LEU A 1 168 ? 2.865 14.507 0.034 1.00 98.56 168 LEU A N 1
ATOM 1335 C CA . LEU A 1 168 ? 2.766 13.058 0.193 1.00 98.56 168 LEU A CA 1
ATOM 1336 C C . LEU A 1 168 ? 2.285 12.680 1.600 1.00 98.56 168 LEU A C 1
ATOM 1338 O O . LEU A 1 168 ? 1.412 11.832 1.731 1.00 98.56 168 LEU A O 1
ATOM 1342 N N . VAL A 1 169 ? 2.803 13.332 2.643 1.00 98.69 169 VAL A N 1
ATOM 1343 C CA . VAL A 1 169 ? 2.326 13.145 4.021 1.00 98.69 169 VAL A CA 1
ATOM 1344 C C . VAL A 1 169 ? 0.847 13.524 4.137 1.00 98.69 169 VAL A C 1
ATOM 1346 O O . VAL A 1 169 ? 0.038 12.686 4.532 1.00 98.69 169 VAL A O 1
ATOM 1349 N N . ALA A 1 170 ? 0.476 14.729 3.695 1.00 98.75 170 ALA A N 1
ATOM 1350 C CA . ALA A 1 170 ? -0.903 15.216 3.758 1.00 98.75 170 ALA A CA 1
ATOM 1351 C C . ALA A 1 170 ? -1.883 14.335 2.960 1.00 98.75 170 ALA A C 1
ATOM 1353 O O . ALA A 1 170 ? -3.030 14.143 3.366 1.00 98.75 170 ALA A O 1
ATOM 1354 N N . LEU A 1 171 ? -1.439 13.758 1.837 1.00 98.75 171 LEU A N 1
ATOM 1355 C CA . LEU A 1 171 ? -2.221 12.786 1.072 1.00 98.75 171 LEU A CA 1
ATOM 1356 C C . LEU A 1 171 ? -2.627 11.589 1.943 1.00 98.75 171 LEU A C 1
ATOM 1358 O O . LEU A 1 171 ? -3.804 11.227 1.965 1.00 98.75 171 LEU A O 1
ATOM 1362 N N . TYR A 1 172 ? -1.680 10.986 2.668 1.00 98.81 172 TYR A N 1
ATOM 1363 C CA . TYR A 1 172 ? -1.978 9.845 3.535 1.00 98.81 172 TYR A CA 1
ATOM 1364 C C . TYR A 1 172 ? -2.768 10.252 4.783 1.00 98.81 172 TYR A C 1
ATOM 1366 O O . TYR A 1 172 ? -3.696 9.534 5.143 1.00 98.81 172 TYR A O 1
ATOM 1374 N N . GLU A 1 173 ? -2.491 11.407 5.396 1.00 98.81 173 GLU A N 1
ATOM 1375 C CA . GLU A 1 173 ? -3.281 11.924 6.529 1.00 98.81 173 GLU A CA 1
ATOM 1376 C C . GLU A 1 173 ? -4.763 12.075 6.152 1.00 98.81 173 GLU A C 1
ATOM 1378 O O . GLU A 1 173 ? -5.656 11.594 6.854 1.00 98.81 173 GLU A O 1
ATOM 1383 N N . HIS A 1 174 ? -5.046 12.676 4.994 1.00 98.75 174 HIS A N 1
ATOM 1384 C CA . HIS A 1 174 ? -6.417 12.851 4.518 1.00 98.75 174 HIS A CA 1
ATOM 1385 C C . HIS A 1 174 ? -7.056 11.552 4.007 1.00 98.75 174 HIS A C 1
ATOM 1387 O O . HIS A 1 174 ? -8.272 11.383 4.124 1.00 98.75 174 HIS A O 1
ATOM 1393 N N . SER A 1 175 ? -6.265 10.614 3.481 1.00 98.69 175 SER A N 1
ATOM 1394 C CA . SER A 1 175 ? -6.741 9.265 3.148 1.00 98.69 175 SER A CA 1
ATOM 1395 C C . SER A 1 175 ? -7.175 8.500 4.403 1.00 98.69 175 SER A C 1
ATOM 1397 O O . SER A 1 175 ? -8.250 7.900 4.419 1.00 98.69 175 SER A O 1
ATOM 1399 N N . VAL A 1 176 ? -6.376 8.564 5.474 1.00 98.69 176 VAL A N 1
ATOM 1400 C CA . VAL A 1 176 ? -6.690 7.978 6.787 1.00 98.69 176 VAL A CA 1
ATOM 1401 C C . VAL A 1 176 ? -7.960 8.597 7.356 1.00 98.69 176 VAL A C 1
ATOM 1403 O O . VAL A 1 176 ? -8.872 7.861 7.734 1.00 98.69 176 VAL A O 1
ATOM 1406 N N . PHE A 1 177 ? -8.071 9.927 7.334 1.00 98.69 177 PHE A N 1
ATOM 1407 C CA . PHE A 1 177 ? -9.283 10.625 7.762 1.00 98.69 177 PHE A CA 1
ATOM 1408 C C . PHE A 1 177 ? -10.522 10.193 6.963 1.00 98.69 177 PHE A C 1
ATOM 1410 O O . PHE A 1 177 ? -11.578 9.940 7.545 1.00 98.69 177 PHE A O 1
ATOM 1417 N N . THR A 1 178 ? -10.398 10.062 5.638 1.00 98.75 178 THR A N 1
ATOM 1418 C CA . THR A 1 178 ? -11.507 9.625 4.776 1.00 98.75 178 THR A CA 1
AT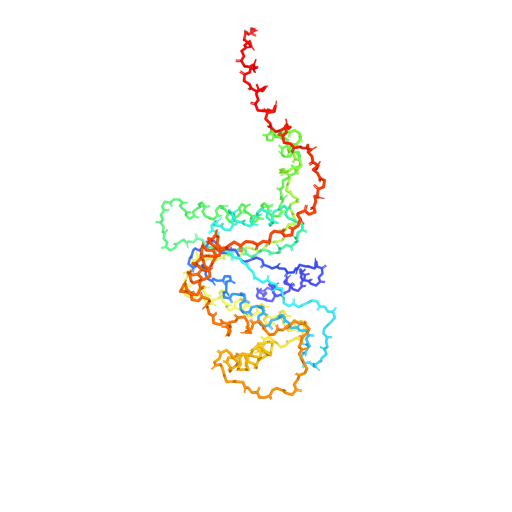OM 1419 C C . THR A 1 178 ? -11.991 8.231 5.173 1.00 98.75 178 THR A C 1
ATOM 1421 O O . THR A 1 178 ? -13.186 8.041 5.396 1.00 98.75 178 THR A O 1
ATOM 1424 N N . ALA A 1 179 ? -11.078 7.262 5.294 1.00 98.62 179 ALA A N 1
ATOM 1425 C CA . ALA A 1 179 ? -11.432 5.891 5.655 1.00 98.62 179 ALA A CA 1
ATOM 1426 C C . ALA A 1 179 ? -12.040 5.807 7.068 1.00 98.62 179 ALA A C 1
ATOM 1428 O O . ALA A 1 179 ? -13.086 5.186 7.249 1.00 98.62 179 ALA A O 1
ATOM 1429 N N . GLY A 1 180 ? -11.451 6.503 8.048 1.00 98.56 180 GLY A N 1
ATOM 1430 C CA . GLY A 1 180 ? -11.965 6.556 9.421 1.00 98.56 180 GLY A CA 1
ATOM 1431 C C . GLY A 1 180 ? -13.367 7.161 9.512 1.00 98.56 180 GLY A C 1
ATOM 1432 O O . GLY A 1 180 ? -14.229 6.627 10.209 1.00 98.56 180 GLY A O 1
ATOM 1433 N N . THR A 1 181 ? -13.634 8.207 8.722 1.00 98.62 181 THR A N 1
ATOM 1434 C CA . THR A 1 181 ? -14.968 8.820 8.617 1.00 98.62 181 THR A CA 1
ATOM 1435 C C . THR A 1 181 ? -15.999 7.828 8.080 1.00 98.62 181 THR A C 1
ATOM 1437 O O . THR A 1 181 ? -17.095 7.726 8.625 1.00 98.62 181 THR A O 1
ATOM 1440 N N . ILE A 1 182 ? -15.656 7.058 7.042 1.00 98.56 182 ILE A N 1
ATOM 1441 C CA . ILE A 1 182 ? -16.550 6.036 6.473 1.00 98.56 182 ILE A CA 1
ATOM 1442 C C . ILE A 1 182 ? -16.837 4.933 7.497 1.00 98.56 182 ILE A C 1
ATOM 1444 O O . ILE A 1 182 ? -17.985 4.525 7.658 1.00 98.56 182 ILE A O 1
ATOM 1448 N N . TRP A 1 183 ? -15.817 4.487 8.230 1.00 98.56 183 TRP A N 1
ATOM 1449 C CA . TRP A 1 183 ? -15.964 3.492 9.294 1.00 98.56 183 TRP A CA 1
ATOM 1450 C C . TRP A 1 183 ? -16.620 4.034 10.569 1.00 98.56 183 TRP A C 1
ATOM 1452 O O . TRP A 1 183 ? -16.873 3.253 11.485 1.00 98.56 183 TRP A O 1
ATOM 1462 N N . SER A 1 184 ? -16.916 5.337 10.635 1.00 98.31 184 SER A N 1
ATOM 1463 C CA . SER A 1 184 ? -17.490 6.013 11.805 1.00 98.31 184 SER A CA 1
ATOM 1464 C C . SER A 1 184 ? -16.685 5.782 13.091 1.00 98.31 184 SER A C 1
ATOM 1466 O O . SER A 1 184 ? -17.265 5.580 14.155 1.00 98.31 184 SER A O 1
ATOM 1468 N N . ILE A 1 185 ? -15.353 5.796 13.008 1.00 98.25 185 ILE A N 1
ATOM 1469 C CA . ILE A 1 185 ? -14.429 5.632 14.146 1.00 98.25 185 ILE A CA 1
ATOM 1470 C C . ILE A 1 185 ? -13.677 6.934 14.445 1.00 98.25 185 ILE A C 1
ATOM 1472 O O . ILE A 1 185 ? -13.566 7.803 13.581 1.00 98.25 185 ILE A O 1
ATOM 1476 N N . ASP A 1 186 ? -13.130 7.063 15.656 1.00 97.88 186 ASP A N 1
ATOM 1477 C CA . ASP A 1 186 ? -12.253 8.186 16.000 1.00 97.88 186 ASP A CA 1
ATOM 1478 C C . ASP A 1 186 ? -10.805 7.902 15.560 1.00 97.88 186 ASP A C 1
ATOM 1480 O O . ASP A 1 186 ? -10.097 7.092 16.165 1.00 97.88 186 ASP A O 1
ATOM 1484 N N . SER A 1 187 ? -10.354 8.578 14.501 1.00 97.88 187 SER A N 1
ATOM 1485 C CA . SER A 1 187 ? -8.983 8.480 13.976 1.00 97.88 187 SER A CA 1
ATOM 1486 C C . SER A 1 187 ? -7.927 9.202 14.825 1.00 97.88 187 SER A C 1
ATOM 1488 O O . SER A 1 187 ? -6.737 9.120 14.511 1.00 97.88 187 SER A O 1
ATOM 1490 N N . PHE A 1 188 ? -8.333 9.939 15.860 1.00 96.75 188 PHE A N 1
ATOM 1491 C CA . PHE A 1 188 ? -7.478 10.881 16.586 1.00 96.75 188 PHE A CA 1
ATOM 1492 C C . PHE A 1 188 ? -7.223 10.492 18.048 1.00 96.75 188 PHE A C 1
ATOM 1494 O O . PHE A 1 188 ? -6.442 11.167 18.721 1.00 96.75 188 PHE A O 1
ATOM 1501 N N . ASP A 1 189 ? -7.847 9.415 18.537 1.00 93.56 189 ASP A N 1
ATOM 1502 C CA . ASP A 1 189 ? -7.578 8.839 19.859 1.00 93.56 189 ASP A CA 1
ATOM 1503 C C . ASP A 1 189 ? -6.636 7.618 19.815 1.00 93.56 189 ASP A C 1
ATOM 1505 O O . ASP A 1 189 ? -6.341 7.066 18.753 1.00 93.56 189 ASP A O 1
ATOM 1509 N N . GLN A 1 190 ? -6.164 7.171 20.990 1.00 91.50 190 GLN A N 1
ATOM 1510 C CA . GLN A 1 190 ? -5.250 6.024 21.108 1.00 91.50 190 GLN A CA 1
ATOM 1511 C C . GLN A 1 190 ? -5.372 5.264 22.444 1.00 91.50 190 GLN A C 1
ATOM 1513 O O . GLN A 1 190 ? -4.375 4.866 23.051 1.00 91.50 190 GLN A O 1
ATOM 1518 N N . TRP A 1 191 ? -6.591 5.017 22.936 1.00 87.69 191 TRP A N 1
ATOM 1519 C CA . TRP A 1 191 ? -6.818 4.361 24.242 1.00 87.69 191 TRP A CA 1
ATOM 1520 C C . TRP A 1 191 ? -6.148 2.983 24.396 1.00 87.69 191 TRP A C 1
ATOM 1522 O O . TRP A 1 191 ? -5.788 2.575 25.505 1.00 87.69 191 TRP A O 1
ATOM 1532 N N . GLY A 1 192 ? -5.914 2.270 23.289 1.00 83.94 192 GLY A N 1
ATOM 1533 C CA . GLY A 1 192 ? -5.296 0.939 23.283 1.00 83.94 192 GLY A CA 1
ATOM 1534 C C . GLY A 1 192 ? -3.913 0.868 23.949 1.00 83.94 192 GLY A C 1
ATOM 1535 O O . GLY A 1 192 ? -3.531 -0.182 24.472 1.00 83.94 192 GLY A O 1
ATOM 1536 N N . VAL A 1 193 ? -3.165 1.978 24.013 1.00 83.50 193 VAL A N 1
ATOM 1537 C CA . VAL A 1 193 ? -1.815 1.998 24.609 1.00 83.50 193 VAL A CA 1
ATOM 1538 C C . VAL A 1 193 ? -1.821 2.114 26.140 1.00 83.50 193 VAL A C 1
ATOM 1540 O O . VAL A 1 193 ? -0.795 1.874 26.792 1.00 83.50 193 VAL A O 1
ATOM 1543 N N . GLU A 1 194 ? -2.953 2.473 26.750 1.00 76.19 194 GLU A N 1
ATOM 1544 C CA . GLU A 1 194 ? -3.027 2.776 28.183 1.00 76.19 194 GLU A CA 1
ATOM 1545 C C . GLU A 1 194 ? -2.925 1.535 29.075 1.00 76.19 194 GLU A C 1
ATOM 1547 O O . GLU A 1 194 ? -2.267 1.572 30.121 1.00 76.19 194 GLU A O 1
ATOM 1552 N N . LEU A 1 195 ? -3.472 0.397 28.638 1.00 69.56 195 LEU A N 1
ATOM 1553 C CA . LEU A 1 195 ? -3.430 -0.852 29.407 1.00 69.56 195 LEU A CA 1
ATOM 1554 C C . LEU A 1 195 ? -1.983 -1.291 29.697 1.00 69.56 195 LEU A C 1
ATOM 1556 O O . LEU A 1 195 ? -1.639 -1.688 30.817 1.00 69.56 195 LEU A O 1
ATOM 1560 N N . GLY A 1 196 ? -1.101 -1.153 28.703 1.00 61.97 196 GLY A N 1
ATOM 1561 C CA . GLY A 1 196 ? 0.330 -1.411 28.855 1.00 61.97 196 GLY A CA 1
ATOM 1562 C C . GLY A 1 196 ? 1.008 -0.411 29.794 1.00 61.97 196 GLY A C 1
ATOM 1563 O O . GLY A 1 196 ? 1.852 -0.794 30.607 1.00 61.97 196 GLY A O 1
ATOM 1564 N N . ARG A 1 197 ? 0.619 0.871 29.751 1.00 63.25 197 ARG A N 1
ATOM 1565 C CA . ARG A 1 197 ? 1.140 1.916 30.653 1.00 63.25 197 ARG A CA 1
ATOM 1566 C C . ARG A 1 197 ? 0.821 1.613 32.119 1.00 63.25 197 ARG A C 1
ATOM 1568 O O . ARG A 1 197 ? 1.731 1.704 32.949 1.00 63.25 197 ARG A O 1
ATOM 1575 N N . GLY A 1 198 ? -0.405 1.188 32.422 1.00 57.22 198 GLY A N 1
ATOM 1576 C CA . GLY A 1 198 ? -0.815 0.781 33.771 1.00 57.22 198 GLY A CA 1
ATOM 1577 C C . GLY A 1 198 ? -0.051 -0.449 34.275 1.00 57.22 198 GLY A C 1
ATOM 1578 O O . GLY A 1 198 ? 0.529 -0.430 35.362 1.00 57.22 198 GLY A O 1
ATOM 1579 N N . GLY A 1 199 ? 0.051 -1.495 33.446 1.00 57.56 199 GLY A N 1
ATOM 1580 C CA . GLY A 1 199 ? 0.774 -2.725 33.794 1.00 57.56 199 GLY A CA 1
ATOM 1581 C C . GLY A 1 199 ? 2.282 -2.530 34.004 1.00 57.56 199 GLY A C 1
ATOM 1582 O O . GLY A 1 199 ? 2.872 -3.164 34.885 1.00 57.56 199 GLY A O 1
ATOM 1583 N N . ARG A 1 200 ? 2.915 -1.620 33.247 1.00 67.25 200 ARG A N 1
ATOM 1584 C CA . ARG A 1 200 ? 4.354 -1.316 33.363 1.00 67.25 200 ARG A CA 1
ATOM 1585 C C . ARG A 1 200 ? 4.743 -0.796 34.742 1.00 67.25 200 ARG A C 1
ATOM 1587 O O . ARG A 1 200 ? 5.788 -1.199 35.238 1.00 67.25 200 ARG A O 1
ATOM 1594 N N . HIS A 1 201 ? 3.933 0.053 35.371 1.00 62.75 201 HIS A N 1
ATOM 1595 C C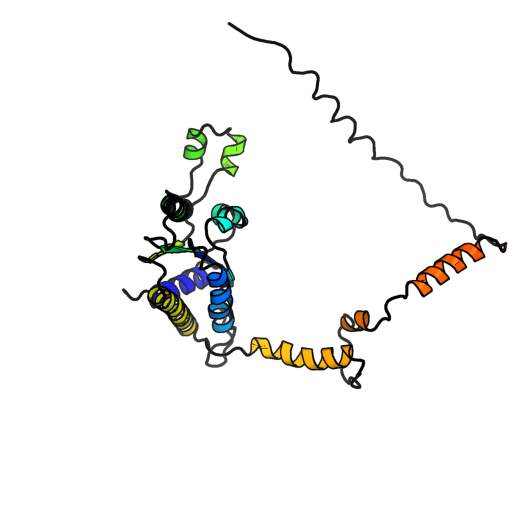A . HIS A 1 201 ? 4.258 0.607 36.691 1.00 62.75 201 HIS A CA 1
ATOM 1596 C C . HIS A 1 201 ? 4.308 -0.486 37.763 1.00 62.75 201 HIS A C 1
ATOM 1598 O O . HIS A 1 201 ? 5.287 -0.585 38.503 1.00 62.75 201 HIS A O 1
ATOM 1604 N N . HIS A 1 202 ? 3.303 -1.364 37.783 1.00 62.16 202 HIS A N 1
ATOM 1605 C CA . HIS A 1 202 ? 3.249 -2.490 38.714 1.00 62.16 202 HIS A CA 1
ATOM 1606 C C . HIS A 1 202 ? 4.394 -3.487 38.471 1.00 62.16 202 HIS A C 1
ATOM 1608 O O . HIS A 1 202 ? 5.064 -3.930 39.406 1.00 62.16 202 HIS A O 1
ATOM 1614 N N . LEU A 1 203 ? 4.678 -3.805 37.203 1.00 67.75 203 LEU A N 1
ATOM 1615 C CA . LEU A 1 203 ? 5.776 -4.704 36.848 1.00 67.75 203 LEU A CA 1
ATOM 1616 C C . LEU A 1 203 ? 7.151 -4.099 37.165 1.00 67.75 203 LEU A C 1
ATOM 1618 O O . LEU A 1 203 ? 8.039 -4.815 37.621 1.00 67.75 203 LEU A O 1
ATOM 1622 N N . ALA A 1 204 ? 7.333 -2.792 36.965 1.00 71.06 204 ALA A N 1
ATOM 1623 C CA . ALA A 1 204 ? 8.568 -2.090 37.294 1.00 71.06 204 ALA A CA 1
ATOM 1624 C C . ALA A 1 204 ? 8.826 -2.069 38.807 1.00 71.06 204 ALA A C 1
ATOM 1626 O O . ALA A 1 204 ? 9.961 -2.293 39.223 1.00 71.06 204 ALA A O 1
ATOM 1627 N N . GLN A 1 205 ? 7.793 -1.858 39.631 1.00 70.31 205 GLN A N 1
ATOM 1628 C CA . GLN A 1 205 ? 7.898 -1.968 41.093 1.00 70.31 205 GLN A CA 1
ATOM 1629 C C . GLN A 1 205 ? 8.298 -3.386 41.514 1.00 70.31 205 GLN A C 1
ATOM 1631 O O . GLN A 1 205 ? 9.251 -3.560 42.277 1.00 70.31 205 GLN A O 1
ATOM 1636 N N . HIS A 1 206 ? 7.659 -4.403 40.922 1.00 67.62 206 HIS A N 1
ATOM 1637 C CA . HIS A 1 206 ? 8.018 -5.801 41.154 1.00 67.62 206 HIS A CA 1
ATOM 1638 C C . HIS A 1 206 ? 9.473 -6.082 40.763 1.00 67.62 206 HIS A C 1
ATOM 1640 O O . HIS A 1 206 ? 10.240 -6.584 41.578 1.00 67.62 206 HIS A O 1
ATOM 1646 N N . LEU A 1 207 ? 9.915 -5.698 39.564 1.00 72.94 207 LEU A N 1
ATOM 1647 C CA . LEU A 1 207 ? 11.304 -5.882 39.117 1.00 72.94 207 LEU A CA 1
ATOM 1648 C C . LEU A 1 207 ? 12.328 -5.150 40.001 1.00 72.94 207 LEU A C 1
ATOM 1650 O O . LEU A 1 207 ? 13.441 -5.642 40.166 1.00 72.94 207 LEU A O 1
ATOM 1654 N N . ARG A 1 208 ? 11.952 -4.023 40.617 1.00 74.69 208 ARG A N 1
ATOM 1655 C CA . ARG A 1 208 ? 12.782 -3.273 41.579 1.00 74.69 208 ARG A CA 1
ATOM 1656 C C . ARG A 1 208 ? 12.785 -3.871 42.994 1.00 74.69 208 ARG A C 1
ATOM 1658 O O . ARG A 1 208 ? 13.353 -3.271 43.901 1.00 74.69 208 ARG A O 1
ATOM 1665 N N . GLY A 1 209 ? 12.148 -5.025 43.205 1.00 64.75 209 GLY A N 1
ATOM 1666 C CA . GLY A 1 209 ? 12.066 -5.686 44.512 1.00 64.75 209 GLY A CA 1
ATOM 1667 C C . GLY A 1 209 ? 11.109 -5.005 45.496 1.00 64.75 209 GLY A C 1
ATOM 1668 O O . GLY A 1 209 ? 11.010 -5.420 46.649 1.00 64.75 209 GLY A O 1
ATOM 1669 N N . GLN A 1 210 ? 10.372 -3.989 45.048 1.00 59.53 210 GLN A N 1
ATOM 1670 C CA . GLN A 1 210 ? 9.348 -3.311 45.830 1.00 59.53 210 GLN A CA 1
ATOM 1671 C C . GLN A 1 210 ? 8.048 -4.085 45.635 1.00 59.53 210 GLN A C 1
ATOM 1673 O O . GLN A 1 210 ? 7.280 -3.782 44.732 1.00 59.53 210 GLN A O 1
ATOM 1678 N N . ARG A 1 211 ? 7.827 -5.146 46.420 1.00 53.34 211 ARG A N 1
ATOM 1679 C CA . ARG A 1 211 ? 6.566 -5.901 46.367 1.00 53.34 211 ARG A CA 1
ATOM 1680 C C . ARG A 1 211 ? 5.433 -5.052 46.950 1.00 53.34 211 ARG A C 1
ATOM 1682 O O . ARG A 1 211 ? 5.431 -4.844 48.166 1.00 53.34 211 ARG A O 1
ATOM 1689 N N . PRO A 1 212 ? 4.417 -4.653 46.172 1.00 51.19 212 PRO A N 1
ATOM 1690 C CA . PRO A 1 212 ? 3.134 -4.322 46.766 1.00 51.19 2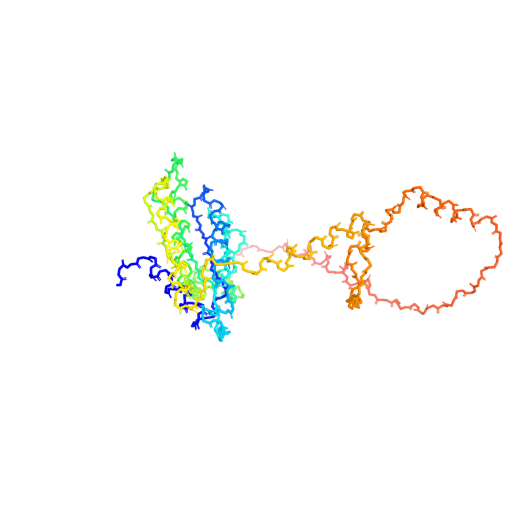12 PRO A CA 1
ATOM 1691 C C . PRO A 1 212 ? 2.533 -5.630 47.303 1.00 51.19 212 PRO A C 1
ATOM 1693 O O . PRO A 1 212 ? 2.631 -6.679 46.661 1.00 51.19 212 PRO A O 1
ATOM 1696 N N . ARG A 1 213 ? 1.909 -5.607 48.486 1.00 44.84 213 ARG A N 1
ATOM 1697 C CA . ARG A 1 213 ? 1.059 -6.724 48.931 1.00 44.84 213 ARG A CA 1
ATOM 1698 C C . ARG A 1 213 ? -0.093 -6.864 47.924 1.00 44.84 213 ARG A C 1
ATOM 1700 O O . ARG A 1 213 ? -0.974 -6.014 47.899 1.00 44.84 213 ARG A O 1
ATOM 1707 N N . SER A 1 214 ? -0.081 -7.890 47.074 1.00 51.34 214 SER A N 1
ATOM 1708 C CA . SER A 1 214 ? -1.120 -8.080 46.053 1.00 51.34 214 SER A CA 1
ATOM 1709 C C . SER A 1 214 ? -2.375 -8.740 46.637 1.00 51.34 214 SER A C 1
ATOM 1711 O O . SER A 1 214 ? -2.273 -9.812 47.231 1.00 51.34 214 SER A O 1
ATOM 1713 N N . GLN A 1 215 ? -3.552 -8.153 46.395 1.00 48.16 215 GLN A N 1
ATOM 1714 C CA . GLN A 1 215 ? -4.875 -8.734 46.688 1.00 48.16 215 GLN A CA 1
ATOM 1715 C C . GLN A 1 215 ? -5.466 -9.542 45.508 1.00 48.16 215 GLN A C 1
ATOM 1717 O O . GLN A 1 215 ? -6.612 -9.976 45.572 1.00 48.16 215 GLN A O 1
ATOM 1722 N N . HIS A 1 216 ? -4.718 -9.754 44.418 1.00 47.69 216 HIS A N 1
ATOM 1723 C CA . HIS A 1 216 ? -5.218 -10.466 43.237 1.00 47.69 216 HIS A CA 1
ATOM 1724 C C . HIS A 1 216 ? -4.743 -11.924 43.177 1.00 47.69 216 HIS A C 1
ATOM 1726 O O . HIS A 1 216 ? -3.575 -12.193 43.477 1.00 47.69 216 HIS A O 1
ATOM 1732 N N . PRO A 1 217 ? -5.613 -12.867 42.760 1.00 43.00 217 PRO A N 1
ATOM 1733 C CA . PRO A 1 217 ? -5.229 -14.260 42.593 1.00 43.00 217 PRO A CA 1
ATOM 1734 C C . PRO A 1 217 ? -4.177 -14.400 41.478 1.00 43.00 217 PRO A C 1
ATOM 1736 O O . PRO A 1 217 ? -4.196 -13.641 40.501 1.00 43.00 217 PRO A O 1
ATOM 1739 N N . PRO A 1 218 ? -3.242 -15.356 41.604 1.00 47.09 218 PRO A N 1
ATOM 1740 C CA . PRO A 1 218 ? -2.197 -15.562 40.611 1.00 47.09 218 PRO A CA 1
ATOM 1741 C C . PRO A 1 218 ? -2.814 -15.926 39.254 1.00 47.09 218 PRO A C 1
ATOM 1743 O O . PRO A 1 218 ? -3.632 -16.840 39.155 1.00 47.09 218 PRO A O 1
ATOM 1746 N N . ARG A 1 219 ? -2.400 -15.226 38.188 1.00 51.06 219 ARG A N 1
ATOM 1747 C CA . ARG A 1 219 ? -2.686 -15.656 36.809 1.00 51.06 219 ARG A CA 1
ATOM 1748 C C . ARG A 1 219 ? -2.088 -17.058 36.598 1.00 51.06 219 ARG A C 1
ATOM 1750 O O . ARG A 1 219 ? -1.012 -17.347 37.117 1.00 51.06 219 ARG A O 1
ATOM 1757 N N . ALA A 1 220 ? -2.774 -17.909 35.827 1.00 48.56 220 ALA A N 1
ATOM 1758 C CA . ALA A 1 220 ? -2.457 -19.336 35.628 1.00 48.56 220 ALA A CA 1
ATOM 1759 C C . ALA A 1 220 ? -1.008 -19.624 35.170 1.00 48.56 220 ALA A C 1
ATOM 1761 O O . ALA A 1 220 ? -0.474 -20.709 35.382 1.00 48.56 220 ALA A O 1
ATOM 1762 N N . THR A 1 221 ? -0.345 -18.631 34.588 1.00 51.22 221 THR A N 1
ATOM 1763 C CA . THR A 1 221 ? 1.099 -18.582 34.367 1.00 51.22 221 THR A CA 1
ATOM 1764 C C . THR A 1 221 ? 1.688 -17.555 35.330 1.00 51.22 221 THR A C 1
ATOM 1766 O O . THR A 1 221 ? 1.362 -16.372 35.217 1.00 51.22 221 THR A O 1
ATOM 1769 N N . GLY A 1 222 ? 2.538 -17.979 36.272 1.00 55.59 222 GLY A N 1
ATOM 1770 C CA . GLY A 1 222 ? 3.224 -17.072 37.204 1.00 55.59 222 GLY A CA 1
ATOM 1771 C C . GLY A 1 222 ? 3.882 -15.868 36.510 1.00 55.59 222 GLY A C 1
ATOM 1772 O O . GLY A 1 222 ? 4.159 -15.904 35.309 1.00 55.59 222 GLY A O 1
ATOM 1773 N N . CYS A 1 223 ? 4.127 -14.787 37.255 1.00 61.16 223 CYS A N 1
ATOM 1774 C CA . CYS A 1 223 ? 4.637 -13.538 36.693 1.00 61.16 223 CYS A CA 1
ATOM 1775 C C . CYS A 1 223 ? 5.998 -13.775 36.001 1.00 61.16 223 CYS A C 1
ATOM 1777 O O . CYS A 1 223 ? 6.935 -14.235 36.655 1.00 61.16 223 CYS A O 1
ATOM 1779 N N . PRO A 1 224 ? 6.175 -13.446 34.703 1.00 64.00 224 PRO A N 1
ATOM 1780 C CA . PRO A 1 224 ? 7.461 -13.621 34.018 1.00 64.00 224 PRO A CA 1
ATOM 1781 C C . PRO A 1 224 ? 8.635 -12.923 34.724 1.00 64.00 224 PRO A C 1
ATOM 1783 O O . PRO A 1 224 ? 9.766 -13.410 34.678 1.00 64.00 224 PRO A O 1
ATOM 1786 N N . ALA A 1 225 ? 8.364 -11.825 35.440 1.00 62.00 225 ALA A N 1
ATOM 1787 C CA . ALA A 1 225 ? 9.358 -11.100 36.229 1.00 62.00 225 ALA A CA 1
ATOM 1788 C C . ALA A 1 225 ? 9.895 -11.883 37.441 1.00 62.00 225 ALA A C 1
ATOM 1790 O O . ALA A 1 225 ? 10.997 -11.596 37.910 1.00 62.00 225 ALA A O 1
ATOM 1791 N N . ASP A 1 226 ? 9.210 -12.936 37.892 1.00 62.38 226 ASP A N 1
ATOM 1792 C CA . ASP A 1 226 ? 9.719 -13.827 38.942 1.00 62.38 226 ASP A CA 1
ATOM 1793 C C . ASP A 1 226 ? 10.975 -14.591 38.490 1.00 62.38 226 ASP A C 1
ATOM 1795 O O . ASP A 1 226 ? 11.787 -15.007 39.318 1.00 62.38 226 ASP A O 1
ATOM 1799 N N . ARG A 1 227 ? 11.188 -14.758 37.173 1.00 65.19 227 ARG A N 1
ATOM 1800 C CA . ARG A 1 227 ? 12.430 -15.337 36.629 1.00 65.19 227 ARG A CA 1
ATOM 1801 C C . ARG A 1 227 ? 13.609 -14.364 36.684 1.00 65.19 227 ARG A C 1
ATOM 1803 O O . ARG A 1 227 ? 14.738 -14.831 36.791 1.00 65.19 227 ARG A O 1
ATOM 1810 N N . PHE A 1 228 ? 13.354 -13.055 36.659 1.00 61.94 228 PHE A N 1
ATOM 1811 C CA . PHE A 1 228 ? 14.383 -12.010 36.750 1.00 61.94 228 PHE A CA 1
ATOM 1812 C C . PHE A 1 228 ? 14.855 -11.761 38.186 1.00 61.94 228 PHE A C 1
ATOM 1814 O O . PHE A 1 228 ? 16.003 -11.387 38.394 1.00 61.94 228 PHE A O 1
ATOM 1821 N N . GLN A 1 229 ? 14.000 -12.008 39.182 1.00 59.69 229 GLN A N 1
ATOM 1822 C CA . GLN A 1 229 ? 14.361 -11.901 40.602 1.00 59.69 229 GLN A CA 1
ATOM 1823 C C . GLN A 1 229 ? 15.162 -13.102 41.125 1.00 59.69 229 GLN A C 1
ATOM 1825 O O . GLN A 1 229 ? 15.656 -13.071 42.254 1.00 59.69 229 GLN A O 1
ATOM 1830 N N . ARG A 1 230 ? 15.298 -14.182 40.342 1.00 56.19 230 ARG A N 1
ATOM 1831 C CA . ARG A 1 230 ? 16.184 -15.285 40.723 1.00 56.19 230 ARG A CA 1
ATOM 1832 C C . ARG A 1 230 ? 17.623 -14.781 40.628 1.00 56.19 230 ARG A C 1
ATOM 1834 O O . ARG A 1 230 ? 18.009 -14.339 39.547 1.00 56.19 230 ARG A O 1
ATOM 1841 N N . PRO A 1 231 ? 18.427 -14.856 41.705 1.00 53.88 231 PRO A N 1
ATOM 1842 C CA . PRO A 1 231 ? 19.824 -14.469 41.615 1.00 53.88 231 PRO A CA 1
ATOM 1843 C C . PRO A 1 231 ? 20.467 -15.269 40.485 1.00 53.88 231 PRO A C 1
ATOM 1845 O O . PRO A 1 231 ? 20.317 -16.496 40.429 1.00 53.88 231 PRO A O 1
ATOM 1848 N N . ALA A 1 232 ? 21.148 -14.568 39.573 1.00 57.59 232 ALA A N 1
ATOM 1849 C CA . ALA A 1 232 ? 21.995 -15.208 38.584 1.00 57.59 232 ALA A CA 1
ATOM 1850 C C . ALA A 1 232 ? 22.869 -16.212 39.336 1.00 57.59 232 ALA A C 1
ATOM 1852 O O . ALA A 1 232 ? 23.520 -15.861 40.324 1.00 57.59 232 ALA A O 1
ATOM 1853 N N . VAL A 1 233 ? 22.808 -17.481 38.934 1.00 56.94 233 VAL A N 1
ATOM 1854 C CA . VAL A 1 233 ? 23.601 -18.527 39.568 1.00 56.94 233 VAL A CA 1
ATOM 1855 C C . VAL A 1 233 ? 25.060 -18.116 39.397 1.00 56.94 233 VAL A C 1
ATOM 1857 O O . VAL A 1 233 ? 25.612 -18.205 38.305 1.00 56.94 233 VAL A O 1
ATOM 1860 N N . SER A 1 234 ? 25.663 -17.604 40.470 1.00 54.50 234 SER A N 1
ATOM 1861 C CA . SER A 1 234 ? 27.047 -17.143 40.465 1.00 54.50 234 SER A CA 1
ATOM 1862 C C . SER A 1 234 ? 27.936 -18.264 39.927 1.00 54.50 234 SER A C 1
ATOM 1864 O O . SER A 1 234 ? 27.789 -19.416 40.353 1.00 54.50 234 SER A O 1
ATOM 1866 N N . LEU A 1 235 ? 28.874 -17.947 39.029 1.00 52.94 235 LEU A N 1
ATOM 1867 C CA . LEU A 1 235 ? 29.903 -18.884 38.552 1.00 52.94 235 LEU A CA 1
ATOM 1868 C C . LEU A 1 235 ? 30.571 -19.621 39.723 1.00 52.94 235 LEU A C 1
ATOM 1870 O O . LEU A 1 235 ? 30.800 -20.826 39.654 1.00 52.94 235 LEU A O 1
ATOM 1874 N N . HIS A 1 236 ? 30.726 -18.942 40.860 1.00 54.16 236 HIS A N 1
ATOM 1875 C CA . HIS A 1 236 ? 31.253 -19.505 42.097 1.00 54.16 236 HIS A CA 1
ATOM 1876 C C . HIS A 1 236 ? 30.372 -20.616 42.694 1.00 54.16 236 HIS A C 1
ATOM 1878 O O . HIS A 1 236 ? 30.882 -21.586 43.255 1.00 54.16 236 HIS A O 1
ATOM 1884 N N . SER A 1 237 ? 29.049 -20.503 42.570 1.00 57.00 237 SER A N 1
ATOM 1885 C CA . SER A 1 237 ? 28.092 -21.526 43.008 1.00 57.00 237 SER A CA 1
ATOM 1886 C C . SER A 1 237 ? 28.030 -22.723 42.047 1.00 57.00 237 SER A C 1
ATOM 1888 O O . SER A 1 237 ? 27.855 -23.858 42.499 1.00 57.00 237 SER A O 1
ATOM 1890 N N . LEU A 1 238 ? 28.280 -22.506 40.749 1.00 55.66 238 LEU A N 1
ATOM 1891 C CA . LEU A 1 238 ? 28.460 -23.572 39.754 1.00 55.66 238 LEU A CA 1
ATOM 1892 C C . LEU A 1 238 ? 29.791 -24.310 39.950 1.00 55.66 238 LEU A C 1
ATOM 1894 O O . LEU A 1 238 ? 29.810 -25.540 39.897 1.00 55.66 238 LEU A O 1
ATOM 1898 N N . GLN A 1 239 ? 30.875 -23.594 40.264 1.00 57.28 239 GLN A N 1
ATOM 1899 C CA . GLN A 1 239 ? 32.171 -24.179 40.627 1.00 57.28 239 GLN A CA 1
ATOM 1900 C C . GLN A 1 239 ? 32.084 -24.983 41.923 1.00 57.28 239 GLN A C 1
ATOM 1902 O O . GLN A 1 239 ? 32.495 -26.136 41.933 1.00 57.28 239 GLN A O 1
ATOM 1907 N N . ARG A 1 240 ? 31.425 -24.473 42.974 1.00 57.06 240 ARG A N 1
ATOM 1908 C CA . ARG A 1 240 ? 31.195 -25.245 44.213 1.00 57.06 240 ARG A CA 1
ATOM 1909 C C . ARG A 1 240 ? 30.344 -26.499 43.984 1.00 57.06 240 ARG A C 1
ATOM 1911 O O . ARG A 1 240 ? 30.593 -27.518 44.625 1.00 57.06 240 ARG A O 1
ATOM 1918 N N . ARG A 1 241 ? 29.359 -26.457 43.074 1.00 57.88 241 ARG A N 1
ATOM 1919 C CA . ARG A 1 241 ? 28.585 -27.648 42.671 1.00 57.88 241 ARG A CA 1
ATOM 1920 C C . ARG A 1 241 ? 29.442 -28.649 41.887 1.00 57.88 241 ARG A C 1
ATOM 1922 O O . ARG A 1 241 ? 29.349 -29.843 42.161 1.00 57.88 241 ARG A O 1
ATOM 1929 N N . ARG A 1 242 ? 30.316 -28.183 40.985 1.00 56.56 242 ARG A N 1
ATOM 1930 C CA . ARG A 1 242 ? 31.308 -29.020 40.280 1.00 56.56 242 ARG A CA 1
ATOM 1931 C C . ARG A 1 242 ? 32.337 -29.639 41.231 1.00 56.56 242 ARG A C 1
ATOM 1933 O O . ARG A 1 242 ? 32.630 -30.824 41.106 1.00 56.56 242 ARG A O 1
ATOM 1940 N N . ASP A 1 243 ? 32.830 -28.884 42.206 1.00 57.44 243 ASP A N 1
ATOM 1941 C CA . ASP A 1 243 ? 33.829 -29.351 43.170 1.00 57.44 243 ASP A CA 1
ATOM 1942 C C . ASP A 1 243 ? 33.233 -30.318 44.197 1.00 57.44 243 ASP A C 1
ATOM 1944 O O . ASP A 1 243 ? 33.883 -31.295 44.561 1.00 57.44 243 ASP A O 1
ATOM 1948 N N . ARG A 1 244 ? 31.974 -30.120 44.616 1.00 57.34 244 ARG A N 1
ATOM 1949 C CA . ARG A 1 244 ? 31.240 -31.119 45.416 1.00 57.34 244 ARG A CA 1
ATOM 1950 C C . ARG A 1 244 ? 30.990 -32.406 44.631 1.00 57.34 244 ARG A C 1
ATOM 1952 O O . ARG A 1 244 ? 31.167 -33.481 45.193 1.00 57.34 244 ARG A O 1
ATOM 1959 N N . ALA A 1 245 ? 30.651 -32.312 43.344 1.00 57.50 245 ALA A N 1
ATOM 1960 C CA . ALA A 1 245 ? 30.499 -33.485 42.483 1.00 57.50 245 ALA A CA 1
ATOM 1961 C C . ALA A 1 245 ? 31.829 -34.231 42.263 1.00 57.50 245 ALA A C 1
ATOM 1963 O O . ALA A 1 245 ? 31.825 -35.452 42.172 1.00 57.50 245 ALA A O 1
ATOM 1964 N N . ARG A 1 246 ? 32.972 -33.528 42.240 1.00 52.94 246 ARG A N 1
ATOM 1965 C CA . ARG A 1 246 ? 34.308 -34.150 42.181 1.00 52.94 246 ARG A CA 1
ATOM 1966 C C . ARG A 1 246 ? 34.743 -34.770 43.513 1.00 52.94 246 ARG A C 1
ATOM 1968 O O . ARG A 1 246 ? 35.307 -35.857 43.507 1.00 52.94 246 ARG A O 1
ATOM 1975 N N . ARG A 1 247 ? 34.453 -34.131 44.653 1.00 52.16 247 ARG A N 1
ATOM 1976 C CA . ARG A 1 247 ? 34.789 -34.666 45.990 1.00 52.16 247 ARG A CA 1
ATOM 1977 C C . ARG A 1 247 ? 33.909 -35.849 46.409 1.00 52.16 247 ARG A C 1
ATOM 1979 O O . ARG A 1 247 ? 34.378 -36.707 47.144 1.00 52.16 247 ARG A O 1
ATOM 1986 N N . GLY A 1 248 ? 32.683 -35.945 45.891 1.00 47.00 248 GLY A N 1
ATOM 1987 C CA . GLY A 1 248 ? 31.793 -37.094 46.109 1.00 47.00 248 GLY A CA 1
ATOM 1988 C C . GLY A 1 248 ? 32.189 -38.378 45.365 1.00 47.00 248 GLY A C 1
ATOM 1989 O O . GLY A 1 248 ? 31.561 -39.407 45.578 1.00 47.00 248 GLY A O 1
ATOM 1990 N N . ILE A 1 249 ? 33.218 -38.351 44.508 1.00 48.56 249 ILE A N 1
ATOM 1991 C CA . ILE A 1 249 ? 33.709 -39.539 43.781 1.00 48.56 249 ILE A CA 1
ATOM 1992 C C . ILE A 1 249 ? 34.780 -40.303 44.596 1.00 48.56 249 ILE A C 1
ATOM 1994 O O . ILE A 1 249 ? 35.160 -41.409 44.218 1.00 48.56 249 ILE A O 1
ATOM 1998 N N . HIS A 1 250 ? 35.265 -39.769 45.728 1.00 44.75 250 HIS A N 1
ATOM 1999 C CA . HIS A 1 250 ? 36.362 -40.371 46.517 1.00 44.75 250 HIS A CA 1
ATOM 2000 C C . HIS A 1 250 ? 36.036 -40.711 47.983 1.00 44.75 250 HIS A C 1
ATOM 2002 O O . HIS A 1 250 ? 36.930 -41.093 48.731 1.00 44.75 250 HIS A O 1
ATOM 2008 N N . SER A 1 251 ? 34.770 -40.674 48.397 1.00 38.03 251 SER A N 1
ATOM 2009 C CA . SER A 1 251 ? 34.324 -41.280 49.662 1.00 38.03 251 SER A CA 1
ATOM 2010 C C . SER A 1 251 ? 33.208 -42.269 49.355 1.00 38.03 251 SER A C 1
ATOM 2012 O O . SER A 1 251 ? 32.222 -41.905 48.718 1.00 38.03 251 SER A O 1
ATOM 2014 N N . GLY A 1 252 ? 33.418 -43.528 49.720 1.00 35.19 252 GLY A N 1
ATOM 2015 C CA . GLY A 1 252 ? 32.718 -44.654 49.129 1.00 35.19 252 GLY A CA 1
ATOM 2016 C C . GLY A 1 252 ? 31.311 -44.943 49.646 1.00 35.19 252 GLY A C 1
ATOM 2017 O O . GLY A 1 252 ? 30.840 -44.380 50.629 1.00 35.19 252 GLY A O 1
ATOM 2018 N N . ARG A 1 253 ? 30.781 -45.978 48.985 1.00 39.22 253 ARG A N 1
ATOM 2019 C CA . ARG A 1 253 ? 29.664 -46.873 49.317 1.00 39.22 253 ARG A CA 1
ATOM 2020 C C . ARG A 1 253 ? 28.253 -46.443 48.899 1.00 39.22 253 ARG A C 1
ATOM 2022 O O . ARG A 1 253 ? 27.841 -45.300 49.013 1.00 39.22 253 ARG A O 1
ATOM 2029 N N . ASP A 1 254 ? 27.587 -47.471 48.378 1.00 34.81 254 ASP A N 1
ATOM 2030 C CA . ASP A 1 254 ? 26.193 -47.624 47.970 1.00 34.81 254 ASP A CA 1
ATOM 2031 C C . ASP A 1 254 ? 25.770 -47.033 46.617 1.00 34.81 254 ASP A C 1
ATOM 2033 O O . ASP A 1 254 ? 25.187 -45.960 46.487 1.00 34.81 254 ASP A O 1
ATOM 2037 N N . ARG A 1 255 ? 26.006 -47.836 45.566 1.00 33.31 255 ARG A N 1
ATOM 2038 C CA . ARG A 1 255 ? 25.242 -47.773 44.313 1.00 33.31 255 ARG A CA 1
ATOM 2039 C C . ARG A 1 255 ? 23.927 -48.543 44.499 1.00 33.31 255 ARG A C 1
ATOM 2041 O O . ARG A 1 255 ? 23.997 -49.758 44.679 1.00 33.31 255 ARG A O 1
ATOM 2048 N N . PRO A 1 256 ? 22.743 -47.926 44.354 1.00 32.78 256 PRO A N 1
ATOM 2049 C CA . PRO A 1 256 ? 21.535 -48.682 44.079 1.00 32.78 256 PRO A CA 1
ATOM 2050 C C . PRO A 1 256 ? 21.509 -49.091 42.598 1.00 32.78 256 PRO A C 1
ATOM 2052 O O . PRO A 1 256 ? 21.974 -48.367 41.713 1.00 32.78 256 PRO A O 1
ATOM 2055 N N . ALA A 1 257 ? 21.003 -50.296 42.351 1.00 33.94 257 ALA A N 1
ATOM 2056 C CA . ALA A 1 257 ? 20.970 -50.962 41.058 1.00 33.94 257 ALA A CA 1
ATOM 2057 C C . ALA A 1 257 ? 20.317 -50.107 39.956 1.00 33.94 257 ALA A C 1
ATOM 2059 O O . ALA A 1 257 ? 19.197 -49.613 40.090 1.00 33.94 257 ALA A O 1
ATOM 2060 N N . VAL A 1 258 ? 21.014 -49.988 38.824 1.00 32.69 258 VAL A N 1
ATOM 2061 C CA . VAL A 1 258 ? 20.476 -49.424 37.585 1.00 32.69 258 VAL A CA 1
ATOM 2062 C C . VAL A 1 258 ? 19.461 -50.415 37.018 1.00 32.69 258 VAL A C 1
ATOM 2064 O O . VAL A 1 258 ? 19.821 -51.500 36.564 1.00 32.69 258 VAL A O 1
ATOM 2067 N N . ARG A 1 259 ? 18.183 -50.035 37.037 1.00 31.00 259 ARG A N 1
ATOM 2068 C CA . ARG A 1 259 ? 17.110 -50.747 36.338 1.00 31.00 259 ARG A CA 1
ATOM 2069 C C . ARG A 1 259 ? 17.343 -50.594 34.831 1.00 31.00 259 ARG A C 1
ATOM 2071 O O . ARG A 1 259 ? 17.367 -49.479 34.312 1.00 31.00 259 ARG A O 1
ATOM 2078 N N . ALA A 1 260 ? 17.578 -51.711 34.150 1.00 32.47 260 ALA A N 1
ATOM 2079 C CA . ALA A 1 260 ? 17.852 -51.759 32.720 1.00 32.47 260 ALA A CA 1
ATOM 2080 C C . ALA A 1 260 ? 16.652 -51.250 31.898 1.00 32.47 260 ALA A C 1
ATOM 2082 O O . ALA A 1 260 ? 15.539 -51.751 32.040 1.00 32.47 260 ALA A O 1
ATOM 2083 N N . LEU A 1 261 ? 16.895 -50.279 31.015 1.00 34.59 261 LEU A N 1
ATOM 2084 C CA . LEU A 1 261 ? 16.002 -49.940 29.904 1.00 34.59 261 LEU A CA 1
ATOM 2085 C C . LEU A 1 261 ? 16.348 -50.833 28.697 1.00 34.59 261 LEU A C 1
ATOM 2087 O O . LEU A 1 261 ? 17.537 -51.014 28.410 1.00 34.59 261 LEU A O 1
ATOM 2091 N N . PRO A 1 262 ? 15.360 -51.376 27.962 1.00 33.84 262 PRO A N 1
ATOM 2092 C CA . PRO A 1 262 ? 15.635 -52.190 26.788 1.00 33.84 262 PRO A CA 1
ATOM 2093 C C . PRO A 1 262 ? 16.191 -51.343 25.635 1.00 33.84 262 PRO A C 1
ATOM 2095 O O . PRO A 1 262 ? 15.671 -50.282 25.287 1.00 33.84 262 PRO A O 1
ATOM 2098 N N . ARG A 1 263 ? 17.276 -51.842 25.034 1.00 33.09 263 ARG A N 1
ATOM 2099 C CA . ARG A 1 263 ? 17.957 -51.270 23.867 1.00 33.09 263 ARG A CA 1
ATOM 2100 C C . ARG A 1 263 ? 17.155 -51.539 22.590 1.00 33.09 263 ARG A C 1
ATOM 2102 O O . ARG A 1 263 ? 17.130 -52.665 22.108 1.00 33.09 263 ARG A O 1
ATOM 2109 N N . GLY A 1 264 ? 16.585 -50.493 21.996 1.00 30.11 264 GLY A N 1
ATOM 2110 C CA . GLY A 1 264 ? 16.103 -50.497 20.612 1.00 30.11 264 GLY A CA 1
ATOM 2111 C C . GLY A 1 264 ? 17.180 -49.983 19.655 1.00 30.11 264 GLY A C 1
ATOM 2112 O O . GLY A 1 264 ? 17.269 -48.786 19.392 1.00 30.11 264 GLY A O 1
ATOM 2113 N N . HIS A 1 265 ? 18.020 -50.879 19.137 1.00 35.16 265 HIS A N 1
ATOM 2114 C CA . HIS A 1 265 ? 18.884 -50.600 17.988 1.00 35.16 265 HIS A CA 1
ATOM 2115 C C . HIS A 1 265 ? 18.058 -50.664 16.696 1.00 35.16 265 HIS A C 1
ATOM 2117 O O . HIS A 1 265 ? 17.423 -51.684 16.449 1.00 35.16 265 HIS A O 1
ATOM 2123 N N . ARG A 1 266 ? 18.156 -49.621 15.856 1.00 34.78 266 ARG A N 1
ATOM 2124 C CA . ARG A 1 266 ? 18.326 -49.646 14.378 1.00 34.78 266 ARG A CA 1
ATOM 2125 C C . ARG A 1 266 ? 17.617 -48.454 13.727 1.00 34.78 266 ARG A C 1
ATOM 2127 O O . ARG A 1 266 ? 16.403 -48.463 13.586 1.00 34.78 266 ARG A O 1
ATOM 2134 N N . ARG A 1 267 ? 18.407 -47.471 13.278 1.00 35.72 267 ARG A N 1
ATOM 2135 C CA . ARG A 1 267 ? 18.244 -46.694 12.023 1.00 35.72 267 ARG A CA 1
ATOM 2136 C C . ARG A 1 267 ? 19.325 -45.606 11.961 1.00 35.72 267 ARG A C 1
ATOM 2138 O O . ARG A 1 267 ? 19.065 -44.418 12.098 1.00 35.72 267 ARG A O 1
ATOM 2145 N N . ARG A 1 268 ? 20.575 -46.031 11.771 1.00 33.97 268 ARG A N 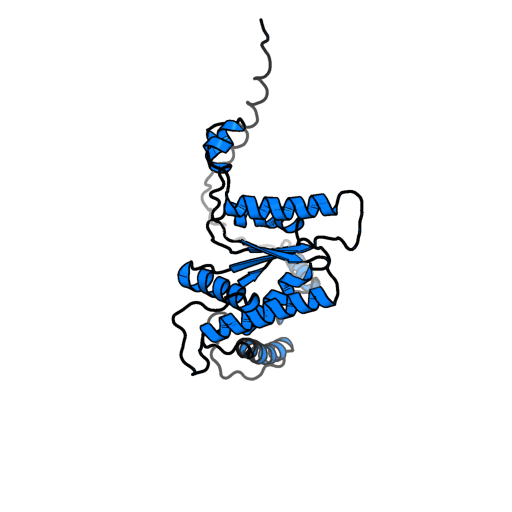1
ATOM 2146 C CA . ARG A 1 268 ? 21.690 -45.168 11.348 1.00 33.97 268 ARG A CA 1
ATOM 2147 C C . ARG A 1 268 ? 22.548 -45.890 10.307 1.00 33.97 268 ARG A C 1
ATOM 2149 O O . ARG A 1 268 ? 23.752 -45.932 10.446 1.00 33.97 268 ARG A O 1
ATOM 2156 N N . ASP A 1 269 ? 21.919 -46.450 9.273 1.00 36.09 269 ASP A N 1
ATOM 2157 C CA . ASP A 1 269 ? 22.644 -47.046 8.132 1.00 36.09 269 ASP A CA 1
ATOM 2158 C C . ASP A 1 269 ? 22.046 -46.708 6.753 1.00 36.09 269 ASP A C 1
ATOM 2160 O O . ASP A 1 269 ? 22.554 -47.148 5.726 1.00 36.09 269 ASP A O 1
ATOM 2164 N N . ALA A 1 270 ? 21.009 -45.865 6.679 1.00 39.28 270 ALA A N 1
ATOM 2165 C CA . ALA A 1 270 ? 20.348 -45.551 5.405 1.00 39.28 270 ALA A CA 1
ATOM 2166 C C . ALA A 1 270 ? 20.905 -44.310 4.674 1.00 39.28 270 ALA A C 1
ATOM 2168 O O . ALA A 1 270 ? 20.673 -44.155 3.481 1.00 39.28 270 ALA A O 1
ATOM 2169 N N . VAL A 1 271 ? 21.675 -43.437 5.337 1.00 38.88 271 VAL A N 1
ATOM 2170 C CA . VAL A 1 271 ? 22.076 -42.136 4.749 1.00 38.88 271 VAL A CA 1
ATOM 2171 C C . VAL A 1 271 ? 23.463 -42.167 4.084 1.00 38.88 271 VAL A C 1
ATOM 2173 O O . VAL A 1 271 ? 23.770 -41.324 3.249 1.00 38.88 271 VAL A O 1
ATOM 2176 N N . ARG A 1 272 ? 24.297 -43.186 4.343 1.00 37.09 272 ARG A N 1
ATOM 2177 C CA . ARG A 1 272 ? 25.634 -43.304 3.719 1.00 37.09 272 ARG A CA 1
ATOM 2178 C C . ARG A 1 272 ? 25.682 -44.095 2.407 1.00 37.09 272 ARG A C 1
ATOM 2180 O O . ARG A 1 272 ? 26.717 -44.086 1.751 1.00 37.09 272 ARG A O 1
ATOM 2187 N N . ARG A 1 273 ? 24.584 -44.729 1.975 1.00 39.78 273 ARG A N 1
ATOM 2188 C CA . ARG A 1 273 ? 24.538 -45.501 0.711 1.00 39.78 273 ARG A CA 1
ATOM 2189 C C . ARG A 1 273 ? 23.972 -44.738 -0.496 1.00 39.78 273 ARG A C 1
ATOM 2191 O O . ARG A 1 273 ? 24.075 -45.240 -1.609 1.00 39.78 273 ARG A O 1
ATOM 2198 N N . ALA A 1 274 ? 23.462 -43.517 -0.315 1.00 40.31 274 ALA A N 1
ATOM 2199 C CA . ALA A 1 274 ? 22.946 -42.687 -1.413 1.00 40.31 274 ALA A CA 1
ATOM 2200 C C . ALA A 1 274 ? 23.994 -41.732 -2.033 1.00 40.31 274 ALA A C 1
ATOM 2202 O O . ALA A 1 274 ? 23.820 -41.280 -3.160 1.00 40.31 274 ALA A O 1
ATOM 2203 N N . ALA A 1 275 ? 25.110 -41.461 -1.345 1.00 40.38 275 ALA A N 1
ATOM 2204 C CA . ALA A 1 275 ? 26.143 -40.524 -1.809 1.00 40.38 275 ALA A CA 1
ATOM 2205 C C . ALA A 1 275 ? 27.246 -41.165 -2.683 1.00 40.38 275 ALA A C 1
ATOM 2207 O O . ALA A 1 275 ? 28.041 -40.452 -3.287 1.00 40.38 275 ALA A O 1
ATOM 2208 N N . GLY A 1 276 ? 27.294 -42.500 -2.780 1.00 38.72 276 GLY A N 1
ATOM 2209 C CA . GLY A 1 276 ? 28.350 -43.237 -3.493 1.00 38.72 276 GLY A CA 1
ATOM 2210 C C . GLY A 1 276 ? 28.024 -43.662 -4.930 1.00 38.72 276 GLY A C 1
ATOM 2211 O O . GLY A 1 276 ? 28.895 -44.193 -5.601 1.00 38.72 276 GLY A O 1
ATOM 2212 N N . ARG A 1 277 ? 26.796 -43.444 -5.425 1.00 39.88 277 ARG A N 1
ATOM 2213 C CA . ARG A 1 277 ? 26.348 -43.911 -6.760 1.00 39.88 277 ARG A CA 1
ATOM 2214 C C . ARG A 1 277 ? 26.099 -42.791 -7.781 1.00 39.88 277 ARG A C 1
ATOM 2216 O O . ARG A 1 277 ? 25.365 -42.983 -8.740 1.00 39.88 277 ARG A O 1
ATOM 2223 N N . ARG A 1 278 ? 26.697 -41.609 -7.587 1.00 39.31 278 ARG A N 1
ATOM 2224 C CA . ARG A 1 278 ? 26.609 -40.473 -8.534 1.00 39.31 278 ARG A CA 1
ATOM 2225 C C . ARG A 1 278 ? 27.937 -40.100 -9.208 1.00 39.31 278 ARG A C 1
ATOM 2227 O O . ARG A 1 278 ? 28.012 -39.049 -9.834 1.00 39.31 278 ARG A O 1
ATOM 2234 N N . ARG A 1 279 ? 28.973 -40.943 -9.113 1.00 36.53 279 ARG A N 1
ATOM 2235 C CA . ARG A 1 279 ? 30.298 -40.673 -9.709 1.00 36.53 279 ARG A CA 1
ATOM 2236 C C . ARG A 1 279 ? 30.701 -41.540 -10.911 1.00 36.53 279 ARG A C 1
ATOM 2238 O O . ARG A 1 279 ? 31.787 -41.325 -11.422 1.00 36.53 279 ARG A O 1
ATOM 2245 N N . GLU A 1 280 ? 29.840 -42.423 -11.420 1.00 37.56 280 GLU A N 1
ATOM 2246 C CA . GLU A 1 280 ? 30.213 -43.356 -12.511 1.00 37.56 280 GLU A CA 1
ATOM 2247 C C . GLU A 1 280 ? 29.348 -43.281 -13.783 1.00 37.56 280 GLU A C 1
ATOM 2249 O O . GLU A 1 280 ? 29.419 -44.161 -14.628 1.00 37.56 280 GLU A O 1
ATOM 2254 N N . ALA A 1 281 ? 28.569 -42.216 -13.992 1.00 39.50 281 ALA A N 1
ATOM 2255 C CA . ALA A 1 281 ? 27.763 -42.065 -15.212 1.00 39.50 281 ALA A CA 1
ATOM 2256 C C . ALA A 1 281 ? 27.989 -40.710 -15.901 1.00 39.50 281 ALA A C 1
ATOM 2258 O O . ALA A 1 281 ? 27.060 -39.928 -16.084 1.00 39.50 281 ALA A O 1
ATOM 2259 N N . ARG A 1 282 ? 29.248 -40.405 -16.237 1.00 37.78 282 ARG A N 1
ATOM 2260 C CA . ARG A 1 282 ? 29.620 -39.360 -17.209 1.00 37.78 282 ARG A CA 1
ATOM 2261 C C . ARG A 1 282 ? 30.867 -39.789 -17.984 1.00 37.78 282 ARG A C 1
ATOM 2263 O O . ARG A 1 282 ? 31.935 -39.229 -17.790 1.00 37.78 282 ARG A O 1
ATOM 2270 N N . HIS A 1 283 ? 30.724 -40.784 -18.849 1.00 40.28 283 HIS A N 1
ATOM 2271 C CA . HIS A 1 283 ? 31.579 -40.940 -20.024 1.00 40.28 283 HIS A CA 1
ATOM 2272 C C . HIS A 1 283 ? 30.807 -41.690 -21.112 1.00 40.28 283 HIS A C 1
ATOM 2274 O O . HIS A 1 283 ? 30.074 -42.624 -20.798 1.00 40.28 283 HIS A O 1
ATOM 2280 N N . HIS A 1 284 ? 31.018 -41.250 -22.360 1.00 34.66 284 HIS A N 1
ATOM 2281 C CA . HIS A 1 284 ? 30.371 -41.667 -23.618 1.00 34.66 284 HIS A CA 1
ATOM 2282 C C . HIS A 1 284 ? 29.004 -40.973 -23.838 1.00 34.66 284 HIS A C 1
ATOM 2284 O O . HIS A 1 284 ? 28.187 -40.935 -22.930 1.00 34.66 284 HIS A O 1
ATOM 2290 N N . SER A 1 285 ? 28.693 -40.310 -24.959 1.00 32.31 285 SER A N 1
ATOM 2291 C CA . SER A 1 285 ? 29.200 -40.430 -26.334 1.00 32.31 285 SER A CA 1
ATOM 2292 C C . SER A 1 285 ? 28.811 -39.183 -27.160 1.00 32.31 285 SER A C 1
ATOM 2294 O O . SER A 1 285 ? 27.796 -38.547 -26.895 1.00 32.31 285 SER A O 1
ATOM 2296 N N . VAL A 1 286 ? 29.612 -38.895 -28.181 1.00 36.50 286 VAL A N 1
ATOM 2297 C CA . VAL A 1 286 ? 29.433 -38.009 -29.360 1.00 36.50 286 VAL A CA 1
ATOM 2298 C C . VAL A 1 286 ? 29.704 -38.939 -30.577 1.00 36.50 286 VAL A C 1
ATOM 2300 O O . VAL A 1 286 ? 30.462 -39.888 -30.334 1.00 36.50 286 VAL A O 1
ATOM 2303 N N . PRO A 1 287 ? 29.275 -38.768 -31.859 1.00 44.78 287 PRO A N 1
ATOM 2304 C CA . PRO A 1 287 ? 28.261 -37.961 -32.588 1.00 44.78 287 PRO A CA 1
ATOM 2305 C C . PRO A 1 287 ? 27.376 -38.913 -33.488 1.00 44.78 287 PRO A C 1
ATOM 2307 O O . PRO A 1 287 ? 27.013 -39.949 -32.921 1.00 44.78 287 PRO A O 1
ATOM 2310 N N . PRO A 1 288 ? 27.018 -38.718 -34.800 1.00 55.28 288 PRO A N 1
ATOM 2311 C CA . PRO A 1 288 ? 27.460 -37.795 -35.877 1.00 55.28 288 PRO A CA 1
ATOM 2312 C C . PRO A 1 288 ? 26.642 -36.502 -35.990 1.00 55.28 288 PRO A C 1
ATOM 2314 O O . PRO A 1 288 ? 25.405 -36.564 -35.817 1.00 55.28 288 PRO A O 1
#

Radius of gyration: 30.76 Å; chains: 1; bounding box: 58×73×86 Å